Protein 1D9C (pdb70)

Foldseek 3Di:
DVLLVVLVVLVCVVVVPVDPVNPPPHDDCVVVCVVCVPPPVCLVVVLVVLLVLVVVLVVCCPPVSNNVSSVVVNCVCCCVNVVVDPVSVVVSVVVSPDDPPDVVSVVVCVVCVVVVVVVVD/DLVVLVVVVCVVVVVVDCVVPPPHDDCVVVCVVCVPPPVCLVVVLVVLLVLVVVLVVVCPPPVSNVSSVVNNVVCCCPSVVVDPVSVVVSVVVSPDDPPDPVVVVVCVVCVVVVVVVVD

Secondary structure (DSSP, 8-state):
-HHHHHHHHHHHHHHT-SSTTSSTT--SSHHHHHHTTT-TTTHHHHHHHHHHHHHHHHTTTT-TTTHHHHHHHHHHHHHHHSTT-HHHHHHHHHHHT--SS-HHHHHHHHHTHHHHHHHH-/-HHHHHHHHHHHHTTT-GGGGTT--SSHHHHHHTTT-TTTHHHHHHHHHHHHHHHHHTTT-STTHHHHHHHHHHHHHHHSTT-HHHHHHHHHHHT--SS-HHHHHHHHHTHHHHHHHT-

GO terms:
  GO:0005576 extracellular region (C, IDA)
  GO:0045944 positive regulation of transcription by RNA polymerase II (P, IMP)
  GO:0030890 positive regulation of B cell proliferation (P, IMP)

Nearest PDB structures (foldseek):
  1d9c-assembly1_B  TM=9.861E-01  e=1.285E-14  Bos taurus
  1d9g-assembly1_B  TM=9.645E-01  e=8.948E-12  Bos taurus
  6e3l-assembly1_B  TM=9.515E-01  e=7.379E-09  Homo sapiens
  3bes-assembly1_L  TM=9.579E-01  e=1.720E-08  Homo sapiens
  1hig-assembly1_D  TM=8.996E-01  e=1.452E-08  Homo sapiens

Organism: Bos taurus (NCBI:txid9913)

CATH classification: 1.20.1250.10

InterPro domains:
  IPR002069 Interferon gamma [PF00714] (15-152)
  IPR002069 Interferon gamma [PIRSF001936] (1-166)
  IPR002069 Interferon gamma [PTHR11419] (1-164)
  IPR009079 Four-helical cytokine-like, core [G3DSA:1.20.1250.10] (23-161)
  IPR009079 Four-helical cytokine-like, core [SSF47266] (24-148)

Structure (mmCIF, N/CA/C/O backbone):
data_1D9C
#
_entry.id   1D9C
#
_cell.length_a   36.150
_cell.length_b   81.080
_cell.length_c   83.860
_cell.angle_alpha   90.00
_cell.angle_beta   90.00
_cell.angle_gamma   90.00
#
_symmetry.space_group_name_H-M   'P 21 21 21'
#
loop_
_entity.id
_entity.type
_entity.pdbx_description
1 polymer INTERFERON-GAMMA
2 water water
#
loop_
_atom_site.group_PDB
_atom_site.id
_atom_site.type_symbol
_atom_site.label_atom_id
_atom_site.label_alt_id
_atom_site.label_comp_id
_atom_site.label_asym_id
_atom_site.label_entity_id
_atom_site.label_seq_id
_atom_site.pdbx_PDB_ins_code
_atom_site.Cartn_x
_atom_site.Cartn_y
_atom_site.Cartn_z
_atom_site.occupancy
_atom_site.B_iso_or_equiv
_atom_site.auth_seq_id
_atom_site.auth_comp_id
_atom_site.auth_asym_id
_atom_site.auth_atom_id
_atom_site.pdbx_PDB_model_num
ATOM 1 N N . GLN A 1 1 ? 73.694 -9.937 34.883 1.00 87.50 1 GLN A N 1
ATOM 2 C CA . GLN A 1 1 ? 72.618 -10.218 33.936 1.00 87.77 1 GLN A CA 1
ATOM 3 C C . GLN A 1 1 ? 72.138 -11.677 34.006 1.00 88.57 1 GLN A C 1
ATOM 4 O O . GLN A 1 1 ? 70.942 -11.934 33.854 1.00 91.44 1 GLN A O 1
ATOM 10 N N . GLY A 1 2 ? 73.076 -12.620 34.160 1.00 87.25 2 GLY A N 1
ATOM 11 C CA . GLY A 1 2 ? 72.751 -14.044 34.253 1.00 84.88 2 GLY A CA 1
ATOM 12 C C . GLY A 1 2 ? 72.746 -14.512 35.704 1.00 84.19 2 GLY A C 1
ATOM 13 O O . GLY A 1 2 ? 72.046 -15.461 36.071 1.00 85.51 2 GLY A O 1
ATOM 14 N N . GLN A 1 3 ? 73.550 -13.832 36.523 1.00 81.20 3 GLN A N 1
ATOM 15 C CA . GLN A 1 3 ? 73.678 -14.074 37.962 1.00 75.07 3 GLN A CA 1
ATOM 16 C C . GLN A 1 3 ? 72.500 -13.359 38.651 1.00 71.21 3 GLN A C 1
ATOM 17 O O . GLN A 1 3 ? 71.980 -13.807 39.683 1.00 68.63 3 GLN A O 1
ATOM 23 N N . PHE A 1 4 ? 72.041 -12.287 38.006 1.00 65.20 4 PHE A N 1
ATOM 24 C CA . PHE A 1 4 ? 70.952 -11.470 38.512 1.00 60.16 4 PHE A CA 1
ATOM 25 C C . PHE A 1 4 ? 69.563 -12.044 38.259 1.00 55.22 4 PHE A C 1
ATOM 26 O O . PHE A 1 4 ? 68.729 -12.087 39.161 1.00 54.57 4 PHE A O 1
ATOM 34 N N . PHE A 1 5 ? 69.394 -12.679 37.110 1.00 47.66 5 PHE A N 1
ATOM 35 C CA . PHE A 1 5 ? 68.148 -13.337 36.758 1.00 41.97 5 PHE A CA 1
ATOM 36 C C . PHE A 1 5 ? 68.033 -14.581 37.656 1.00 38.60 5 PHE A C 1
ATOM 37 O O . PHE A 1 5 ? 66.996 -14.823 38.262 1.00 38.74 5 PHE A O 1
ATOM 45 N N . ARG A 1 6 ? 69.121 -15.346 37.766 1.00 35.73 6 ARG A N 1
ATOM 46 C CA . ARG A 1 6 ? 69.141 -16.550 38.593 1.00 36.62 6 ARG A CA 1
ATOM 47 C C . ARG A 1 6 ? 68.679 -16.217 40.018 1.00 36.71 6 ARG A C 1
ATOM 48 O O . ARG A 1 6 ? 67.882 -16.958 40.620 1.00 34.74 6 ARG A O 1
ATOM 56 N N . GLU A 1 7 ? 69.183 -15.102 40.539 1.00 34.89 7 GLU A N 1
ATOM 57 C CA . GLU A 1 7 ? 68.881 -14.678 41.899 1.00 30.68 7 GLU A CA 1
ATOM 58 C C . GLU A 1 7 ? 67.456 -14.266 42.145 1.00 28.43 7 GLU A C 1
ATOM 59 O O . GLU A 1 7 ? 66.883 -14.613 43.186 1.00 26.43 7 GLU A O 1
ATOM 65 N N . ILE A 1 8 ? 66.871 -13.563 41.177 1.00 27.18 8 ILE A N 1
ATOM 66 C CA . ILE A 1 8 ? 65.476 -13.149 41.300 1.00 26.54 8 ILE A CA 1
ATOM 67 C C . ILE A 1 8 ? 64.571 -14.357 41.257 1.00 26.37 8 ILE A C 1
ATOM 68 O O . ILE A 1 8 ? 63.551 -14.380 41.939 1.00 29.94 8 ILE A O 1
ATOM 73 N N . GLU A 1 9 ? 64.946 -15.360 40.459 1.00 27.63 9 GLU A N 1
ATOM 74 C CA . GLU A 1 9 ? 64.194 -16.619 40.369 1.00 28.34 9 GLU A CA 1
ATOM 75 C C . GLU A 1 9 ? 64.271 -17.372 41.714 1.00 26.20 9 GLU A C 1
ATOM 76 O O . GLU A 1 9 ? 63.289 -17.947 42.203 1.00 29.50 9 GLU A O 1
ATOM 82 N N . ASN A 1 10 ? 65.462 -17.362 42.301 1.00 26.15 10 ASN A N 1
ATOM 83 C CA . ASN A 1 10 ? 65.698 -18.012 43.576 1.00 26.19 10 ASN A CA 1
ATOM 84 C C . ASN A 1 10 ? 64.756 -17.391 44.627 1.00 28.62 10 ASN A C 1
ATOM 85 O O . ASN A 1 10 ? 64.100 -18.118 45.397 1.00 31.55 10 ASN A O 1
ATOM 90 N N . LEU A 1 11 ? 64.651 -16.059 44.632 1.00 27.40 11 LEU A N 1
ATOM 91 C CA . LEU A 1 11 ? 63.730 -15.362 45.555 1.00 29.06 11 LEU A CA 1
ATOM 92 C C . LEU A 1 11 ? 62.250 -15.649 45.207 1.00 27.22 11 LEU A C 1
ATOM 93 O O . LEU A 1 11 ? 61.438 -15.874 46.107 1.00 26.69 11 LEU A O 1
ATOM 98 N N . LYS A 1 12 ? 61.902 -15.636 43.918 1.00 29.68 12 LYS A N 1
ATOM 99 C CA . LYS A 1 12 ? 60.522 -15.932 43.488 1.00 30.75 12 LYS A CA 1
ATOM 100 C C . LYS A 1 12 ? 60.133 -17.333 43.971 1.00 33.03 12 LYS A C 1
ATOM 101 O O . LYS A 1 12 ? 59.037 -17.550 44.497 1.00 33.41 12 LYS A O 1
ATOM 107 N N . GLU A 1 13 ? 61.063 -18.271 43.842 1.00 33.94 13 GLU A N 1
ATOM 108 C CA . GLU A 1 13 ? 60.817 -19.627 44.297 1.00 34.77 13 GLU A CA 1
ATOM 109 C C . GLU A 1 13 ? 60.522 -19.656 45.799 1.00 34.79 13 GLU A C 1
ATOM 110 O O . GLU A 1 13 ? 59.468 -20.132 46.225 1.00 35.32 13 GLU A O 1
ATOM 116 N N . TYR A 1 14 ? 61.445 -19.114 46.591 1.00 32.64 14 TYR A N 1
ATOM 117 C CA . TYR A 1 14 ? 61.322 -19.097 48.057 1.00 31.41 14 TYR A CA 1
ATOM 118 C C . TYR A 1 14 ? 60.005 -18.520 48.586 1.00 32.04 14 TYR A C 1
ATOM 119 O O . TYR A 1 14 ? 59.422 -19.047 49.525 1.00 30.53 14 TYR A O 1
ATOM 128 N N . PHE A 1 15 ? 59.559 -17.425 47.990 1.00 36.15 15 PHE A N 1
ATOM 129 C CA . PHE A 1 15 ? 58.333 -16.771 48.402 1.00 38.46 15 PHE A CA 1
ATOM 130 C C . PHE A 1 15 ? 57.099 -17.314 47.693 1.00 45.42 15 PHE A C 1
ATOM 131 O O . PHE A 1 15 ? 55.997 -17.176 48.227 1.00 48.40 15 PHE A O 1
ATOM 139 N N . ASN A 1 16 ? 57.277 -17.955 46.532 1.00 49.95 16 ASN A N 1
ATOM 140 C CA . ASN A 1 16 ? 56.158 -18.483 45.725 1.00 55.81 16 ASN A CA 1
ATOM 141 C C . ASN A 1 16 ? 55.481 -17.268 45.110 1.00 58.64 16 ASN A C 1
ATOM 142 O O . ASN A 1 16 ? 54.248 -17.119 45.164 1.00 55.06 16 ASN A O 1
ATOM 147 N N . ALA A 1 17 ? 56.344 -16.428 44.506 1.00 62.28 17 ALA A N 1
ATOM 148 C CA . ALA A 1 17 ? 56.000 -15.137 43.866 1.00 65.37 17 ALA A CA 1
ATOM 149 C C . ALA A 1 17 ? 55.721 -15.068 42.353 1.00 65.68 17 ALA A C 1
ATOM 150 O O . ALA A 1 17 ? 55.603 -13.977 41.784 1.00 65.28 17 ALA A O 1
ATOM 152 N N . SER A 1 18 ? 55.683 -16.215 41.688 1.00 68.44 18 SER A N 1
ATOM 153 C CA . SER A 1 18 ? 55.383 -16.235 40.263 1.00 69.07 18 SER A CA 1
ATOM 154 C C . SER A 1 18 ? 53.972 -16.818 40.041 1.00 69.31 18 SER A C 1
ATOM 155 O O . SER A 1 18 ? 53.556 -17.039 38.903 1.00 68.28 18 SER A O 1
ATOM 158 N N . SER A 1 19 ? 53.240 -17.061 41.133 1.00 69.46 19 SER A N 1
ATOM 159 C CA . SER A 1 19 ? 51.892 -17.602 41.024 1.00 69.92 19 SER A CA 1
ATOM 160 C C . SER A 1 19 ? 50.875 -16.475 40.918 1.00 72.17 19 SER A C 1
ATOM 161 O O . SER A 1 19 ? 51.150 -15.334 41.284 1.00 72.70 19 SER A O 1
ATOM 164 N N . PRO A 1 20 ? 49.745 -16.752 40.262 1.00 75.82 20 PRO A N 1
ATOM 165 C CA . PRO A 1 20 ? 48.626 -15.834 40.028 1.00 74.26 20 PRO A CA 1
ATOM 166 C C . PRO A 1 20 ? 47.979 -15.238 41.267 1.00 72.03 20 PRO A C 1
ATOM 167 O O . PRO A 1 20 ? 47.301 -14.222 41.168 1.00 71.10 20 PRO A O 1
ATOM 171 N N . ASP A 1 21 ? 48.177 -15.859 42.426 1.00 73.97 21 ASP A N 1
ATOM 172 C CA . ASP A 1 21 ? 47.608 -15.332 43.670 1.00 77.44 21 ASP A CA 1
ATOM 173 C C . ASP A 1 21 ? 48.299 -14.028 44.095 1.00 78.98 21 ASP A C 1
ATOM 174 O O . ASP A 1 21 ? 47.838 -13.321 45.001 1.00 82.20 21 ASP A O 1
ATOM 179 N N . VAL A 1 22 ? 49.410 -13.722 43.426 1.00 78.01 22 VAL A N 1
ATOM 180 C CA . VAL A 1 22 ? 50.210 -12.524 43.689 1.00 76.09 22 VAL A CA 1
ATOM 181 C C . VAL A 1 22 ? 49.629 -11.240 43.082 1.00 75.16 22 VAL A C 1
ATOM 182 O O . VAL A 1 22 ? 49.572 -10.198 43.745 1.00 74.40 22 VAL A O 1
ATOM 186 N N . ALA A 1 23 ? 49.195 -11.314 41.828 1.00 74.39 23 ALA A N 1
ATOM 187 C CA . ALA A 1 23 ? 48.591 -10.174 41.147 1.00 74.28 23 ALA A CA 1
ATOM 188 C C . ALA A 1 23 ? 47.310 -9.722 41.875 1.00 73.93 23 ALA A C 1
ATOM 189 O O . ALA A 1 23 ? 46.807 -8.615 41.667 1.00 71.41 23 ALA A O 1
ATOM 191 N N . LYS A 1 24 ? 46.812 -10.591 42.749 1.00 75.66 24 LYS A N 1
ATOM 192 C CA . LYS A 1 24 ? 45.612 -10.341 43.542 1.00 76.58 24 LYS A CA 1
ATOM 193 C C . LYS A 1 24 ? 45.801 -9.216 44.559 1.00 74.04 24 LYS A C 1
ATOM 194 O O . LYS A 1 24 ? 46.501 -9.390 45.564 1.00 73.82 24 LYS A O 1
ATOM 200 N N . GLY A 1 25 ? 45.171 -8.077 44.302 1.00 70.53 25 GLY A N 1
ATOM 201 C CA . GLY A 1 25 ? 45.284 -6.961 45.229 1.00 67.54 25 GLY A CA 1
ATOM 202 C C . GLY A 1 25 ? 45.906 -5.681 44.700 1.00 64.72 25 GLY A C 1
ATOM 203 O O . GLY A 1 25 ? 46.094 -4.723 45.465 1.00 65.73 25 GLY A O 1
ATOM 204 N N . GLY A 1 26 ? 46.233 -5.652 43.405 1.00 61.58 26 GLY A N 1
ATOM 205 C CA . GLY A 1 26 ? 46.825 -4.466 42.811 1.00 58.99 26 GLY A CA 1
ATOM 206 C C . GLY A 1 26 ? 48.348 -4.379 42.863 1.00 57.44 26 GLY A C 1
ATOM 207 O O . GLY A 1 26 ? 49.011 -5.080 43.649 1.00 56.35 26 GLY A O 1
ATOM 208 N N . PRO A 1 27 ? 48.944 -3.526 42.011 1.00 53.70 27 PRO A N 1
ATOM 209 C CA . PRO A 1 27 ? 50.396 -3.389 42.001 1.00 46.38 27 PRO A CA 1
ATOM 210 C C . PRO A 1 27 ? 50.902 -2.743 43.287 1.00 40.25 27 PRO A C 1
ATOM 211 O O . PRO A 1 27 ? 50.132 -2.135 44.059 1.00 36.37 27 PRO A O 1
ATOM 215 N N . LEU A 1 28 ? 52.183 -2.961 43.538 1.00 32.56 28 LEU A N 1
ATOM 216 C CA . LEU A 1 28 ? 52.840 -2.434 44.706 1.00 27.35 28 LEU A CA 1
ATOM 217 C C . LEU A 1 28 ? 53.608 -1.238 44.219 1.00 24.40 28 LEU A C 1
ATOM 218 O O . LEU A 1 28 ? 53.292 -0.110 44.585 1.00 24.68 28 LEU A O 1
ATOM 223 N N . PHE A 1 29 ? 54.554 -1.482 43.327 1.00 24.04 29 PHE A N 1
ATOM 224 C CA . PHE A 1 29 ? 55.389 -0.415 42.798 1.00 25.91 29 PHE A CA 1
ATOM 225 C C . PHE A 1 29 ? 55.228 -0.129 41.321 1.00 28.56 29 PHE A C 1
ATOM 226 O O . PHE A 1 29 ? 55.539 0.973 40.894 1.00 29.80 29 PHE A O 1
ATOM 234 N N . SER A 1 30 ? 54.812 -1.131 40.532 1.00 33.08 30 SER A N 1
ATOM 235 C CA . SER A 1 30 ? 54.692 -0.992 39.072 1.00 33.56 30 SER A CA 1
ATOM 236 C C . SER A 1 30 ? 53.908 0.197 38.554 1.00 30.66 30 SER A C 1
ATOM 237 O O . SER A 1 30 ? 54.335 0.856 37.610 1.00 32.03 30 SER A O 1
ATOM 240 N N . GLU A 1 31 ? 52.779 0.492 39.164 1.00 29.79 31 GLU A N 1
ATOM 241 C CA . GLU A 1 31 ? 52.001 1.643 38.731 1.00 33.92 31 GLU A CA 1
ATOM 242 C C . GLU A 1 31 ? 52.781 2.946 38.963 1.00 31.06 31 GLU A C 1
ATOM 243 O O . GLU A 1 31 ? 52.920 3.765 38.065 1.00 30.66 31 GLU A O 1
ATOM 249 N N . ILE A 1 32 ? 53.298 3.118 40.169 1.00 32.05 32 ILE A N 1
ATOM 250 C CA . ILE A 1 32 ? 54.074 4.298 40.546 1.00 25.04 32 ILE A CA 1
ATOM 251 C C . ILE A 1 32 ? 55.297 4.465 39.649 1.00 25.93 32 ILE A C 1
ATOM 252 O O . ILE A 1 32 ? 55.622 5.571 39.264 1.00 25.88 32 ILE A O 1
ATOM 257 N N . LEU A 1 33 ? 55.958 3.365 39.315 1.00 26.26 33 LEU A N 1
ATOM 258 C CA . LEU A 1 33 ? 57.129 3.393 38.442 1.00 28.98 33 LEU A CA 1
ATOM 259 C C . LEU A 1 33 ? 56.779 3.955 37.047 1.00 30.41 33 LEU A C 1
ATOM 260 O O . LEU A 1 33 ? 57.613 4.554 36.387 1.00 31.01 33 LEU A O 1
ATOM 265 N N . LYS A 1 34 ? 55.559 3.716 36.582 1.00 35.42 34 LYS A N 1
ATOM 266 C CA . LYS A 1 34 ? 55.124 4.251 35.288 1.00 35.91 34 LYS A CA 1
ATOM 267 C C . LYS A 1 34 ? 54.848 5.741 35.447 1.00 36.01 34 LYS A C 1
ATOM 268 O O . LYS A 1 34 ? 55.376 6.550 34.706 1.00 39.41 34 LYS A O 1
ATOM 274 N N . ASN A 1 35 ? 54.075 6.101 36.466 1.00 35.10 35 ASN A N 1
ATOM 275 C CA . ASN A 1 35 ? 53.761 7.503 36.754 1.00 35.20 35 ASN A CA 1
ATOM 276 C C . ASN A 1 35 ? 54.985 8.401 36.764 1.00 33.59 35 ASN A C 1
ATOM 277 O O . ASN A 1 35 ? 54.877 9.565 36.460 1.00 38.46 35 ASN A O 1
ATOM 282 N N . TRP A 1 36 ? 56.137 7.875 37.171 1.00 30.68 36 TRP A N 1
ATOM 283 C CA . TRP A 1 36 ? 57.363 8.666 37.284 1.00 28.77 36 TRP A CA 1
ATOM 284 C C . TRP A 1 36 ? 58.463 8.289 36.305 1.00 31.31 36 TRP A C 1
ATOM 285 O O . TRP A 1 36 ? 59.602 8.748 36.452 1.00 31.67 36 TRP A O 1
ATOM 296 N N . LYS A 1 37 ? 58.144 7.443 35.330 1.00 32.53 37 LYS A N 1
ATOM 297 C CA . LYS A 1 37 ? 59.122 6.984 34.350 1.00 37.96 37 LYS A CA 1
ATOM 298 C C . LYS A 1 37 ? 60.019 8.088 33.775 1.00 40.29 37 LYS A C 1
ATOM 299 O O . LYS A 1 37 ? 61.256 7.956 33.722 1.00 38.83 37 LYS A O 1
ATOM 305 N N . ASP A 1 38 ? 59.388 9.189 33.376 1.00 40.70 38 ASP A N 1
ATOM 306 C CA . ASP A 1 38 ? 60.107 10.300 32.765 1.00 42.43 38 ASP A CA 1
ATOM 307 C C . ASP A 1 38 ? 60.225 11.563 33.632 1.00 42.31 38 ASP A C 1
ATOM 308 O O . ASP A 1 38 ? 60.616 12.633 33.136 1.00 42.17 38 ASP A O 1
ATOM 313 N N . GLU A 1 39 ? 59.890 11.439 34.920 1.00 38.84 39 GLU A N 1
ATOM 314 C CA . GLU A 1 39 ? 59.981 12.563 35.850 1.00 34.32 39 GLU A CA 1
ATOM 315 C C . GLU A 1 39 ? 61.431 12.840 36.231 1.00 35.18 39 GLU A C 1
ATOM 316 O O . GLU A 1 39 ? 62.167 11.946 36.619 1.00 35.00 39 GLU A O 1
ATOM 322 N N . SER A 1 40 ? 61.840 14.095 36.119 1.00 37.84 40 SER A N 1
ATOM 323 C CA . SER A 1 40 ? 63.208 14.475 36.443 1.00 37.44 40 SER A CA 1
ATOM 324 C C . SER A 1 40 ? 63.529 14.283 37.930 1.00 38.86 40 SER A C 1
ATOM 325 O O . SER A 1 40 ? 64.695 14.329 38.318 1.00 42.18 40 SER A O 1
ATOM 328 N N . ASP A 1 41 ? 62.503 14.121 38.764 1.00 35.71 41 ASP A N 1
ATOM 329 C CA . ASP A 1 41 ? 62.732 13.905 40.197 1.00 34.38 41 ASP A CA 1
ATOM 330 C C . ASP A 1 41 ? 62.349 12.488 40.674 1.00 32.84 41 ASP A C 1
ATOM 331 O O . ASP A 1 41 ? 62.056 12.283 41.854 1.00 29.07 41 ASP A O 1
ATOM 336 N N . LYS A 1 42 ? 62.410 11.508 39.757 1.00 31.20 42 LYS A N 1
ATOM 337 C CA . LYS A 1 42 ? 62.053 10.113 40.044 1.00 29.08 42 LYS A CA 1
ATOM 338 C C . LYS A 1 42 ? 62.881 9.466 41.176 1.00 28.00 42 LYS A C 1
ATOM 339 O O . LYS A 1 42 ? 62.397 8.548 41.848 1.00 29.08 42 LYS A O 1
ATOM 345 N N . LYS A 1 43 ? 64.085 9.984 41.425 1.00 23.56 43 LYS A N 1
ATOM 346 C CA . LYS A 1 43 ? 64.926 9.445 42.483 1.00 21.62 43 LYS A CA 1
ATOM 347 C C . LYS A 1 43 ? 64.215 9.545 43.833 1.00 22.33 43 LYS A C 1
ATOM 348 O O . LYS A 1 43 ? 64.506 8.791 44.738 1.00 22.39 43 LYS A O 1
ATOM 354 N N . ILE A 1 44 ? 63.263 10.470 43.948 1.00 21.44 44 ILE A N 1
ATOM 355 C CA . ILE A 1 44 ? 62.498 10.650 45.173 1.00 19.99 44 ILE A CA 1
ATOM 356 C C . ILE A 1 44 ? 61.746 9.344 45.419 1.00 19.91 44 ILE A C 1
ATOM 357 O O . ILE A 1 44 ? 61.796 8.788 46.507 1.00 19.79 44 ILE A O 1
ATOM 362 N N . ILE A 1 45 ? 61.126 8.820 44.367 1.00 18.84 45 ILE A N 1
ATOM 363 C CA . ILE A 1 45 ? 60.339 7.599 44.448 1.00 21.41 45 ILE A CA 1
ATOM 364 C C . ILE A 1 45 ? 61.204 6.330 44.471 1.00 20.95 45 ILE A C 1
ATOM 365 O O . ILE A 1 45 ? 60.938 5.381 45.204 1.00 20.92 45 ILE A O 1
ATOM 370 N N . GLN A 1 46 ? 62.299 6.363 43.728 1.00 23.15 46 GLN A N 1
ATOM 371 C CA . GLN A 1 46 ? 63.217 5.236 43.685 1.00 21.09 46 GLN A CA 1
ATOM 372 C C . GLN A 1 46 ? 63.853 5.039 45.054 1.00 18.89 46 GLN A C 1
ATOM 373 O O . GLN A 1 46 ? 64.105 3.917 45.476 1.00 21.42 46 GLN A O 1
ATOM 379 N N . SER A 1 47 ? 64.103 6.141 45.747 1.00 18.07 47 SER A N 1
ATOM 380 C CA . SER A 1 47 ? 64.691 6.104 47.077 1.00 16.51 47 SER A CA 1
ATOM 381 C C . SER A 1 47 ? 63.788 5.301 48.042 1.00 16.46 47 SER A C 1
ATOM 382 O O . SER A 1 47 ? 64.262 4.459 48.811 1.00 16.34 47 SER A O 1
ATOM 385 N N . GLN A 1 48 ? 62.484 5.542 47.979 1.00 16.44 48 GLN A N 1
ATOM 386 C CA . GLN A 1 48 ? 61.553 4.822 48.845 1.00 13.67 48 GLN A CA 1
ATOM 387 C C . GLN A 1 48 ? 61.443 3.352 48.486 1.00 13.69 48 GLN A C 1
ATOM 388 O O . GLN A 1 48 ? 61.259 2.514 49.343 1.00 13.62 48 GLN A O 1
ATOM 394 N N . ILE A 1 49 ? 61.480 3.068 47.194 1.00 15.97 49 ILE A N 1
ATOM 395 C CA . ILE A 1 49 ? 61.409 1.698 46.699 1.00 19.05 49 ILE A CA 1
ATOM 396 C C . ILE A 1 49 ? 62.661 0.923 47.092 1.00 18.43 49 ILE A C 1
ATOM 397 O O . ILE A 1 49 ? 62.573 -0.190 47.606 1.00 17.40 49 ILE A O 1
ATOM 402 N N . VAL A 1 50 ? 63.820 1.529 46.877 1.00 16.81 50 VAL A N 1
ATOM 403 C CA . VAL A 1 50 ? 65.086 0.896 47.242 1.00 17.02 50 VAL A CA 1
ATOM 404 C C . VAL A 1 50 ? 65.183 0.700 48.749 1.00 18.74 50 VAL A C 1
ATOM 405 O O . VAL A 1 50 ? 65.631 -0.340 49.197 1.00 21.98 50 VAL A O 1
ATOM 409 N N . SER A 1 51 ? 64.756 1.681 49.542 1.00 20.65 51 SER A N 1
ATOM 410 C CA . SER A 1 51 ? 64.827 1.515 50.992 1.00 16.45 51 SER A CA 1
ATOM 411 C C . SER A 1 51 ? 63.897 0.398 51.440 1.00 14.89 51 SER A C 1
ATOM 412 O O . SER A 1 51 ? 64.186 -0.321 52.379 1.00 16.03 51 SER A O 1
ATOM 415 N N . PHE A 1 52 ? 62.785 0.218 50.746 1.00 17.20 52 PHE A N 1
ATOM 416 C CA . PHE A 1 52 ? 61.883 -0.869 51.112 1.00 18.75 52 PHE A CA 1
ATOM 417 C C . PHE A 1 52 ? 62.600 -2.229 50.958 1.00 18.61 52 PHE A C 1
ATOM 418 O O . PHE A 1 52 ? 62.547 -3.066 51.853 1.00 17.20 52 PHE A O 1
ATOM 426 N N . TYR A 1 53 ? 63.266 -2.449 49.822 1.00 16.82 53 TYR A N 1
ATOM 427 C CA . TYR A 1 53 ? 63.986 -3.709 49.592 1.00 17.40 53 TYR A CA 1
ATOM 428 C C . TYR A 1 53 ? 65.120 -3.912 50.589 1.00 15.46 53 TYR A C 1
ATOM 429 O O . TYR A 1 53 ? 65.363 -5.017 51.044 1.00 17.95 53 TYR A O 1
ATOM 438 N N . PHE A 1 54 ? 65.803 -2.845 50.952 1.00 15.59 54 PHE A N 1
ATOM 439 C CA . PHE A 1 54 ? 66.880 -2.976 51.903 1.00 16.93 54 PHE A CA 1
ATOM 440 C C . PHE A 1 54 ? 66.334 -3.409 53.258 1.00 18.71 54 PHE A C 1
ATOM 441 O O . PHE A 1 54 ? 66.901 -4.269 53.915 1.00 19.58 54 PHE A O 1
ATOM 449 N N . LYS A 1 55 ? 65.228 -2.812 53.664 1.00 17.57 55 LYS A N 1
ATOM 450 C CA . LYS A 1 55 ? 64.634 -3.159 54.939 1.00 23.31 55 LYS A CA 1
ATOM 451 C C . LYS A 1 55 ? 64.106 -4.579 54.901 1.00 24.76 55 LYS A C 1
ATOM 452 O O . LYS A 1 55 ? 64.262 -5.308 55.876 1.00 25.41 55 LYS A O 1
ATOM 458 N N . LEU A 1 56 ? 63.478 -4.959 53.784 1.00 23.62 56 LEU A N 1
ATOM 459 C CA . LEU A 1 56 ? 62.933 -6.301 53.623 1.00 22.57 56 LEU A CA 1
ATOM 460 C C . LEU A 1 56 ? 64.041 -7.323 53.711 1.00 23.09 56 LEU A C 1
ATOM 461 O O . LEU A 1 56 ? 63.960 -8.260 54.489 1.00 25.60 56 LEU A O 1
ATOM 466 N N . PHE A 1 57 ? 65.110 -7.103 52.964 1.00 20.14 57 PHE A N 1
ATOM 467 C CA . PHE A 1 57 ? 66.215 -8.032 52.957 1.00 23.11 57 PHE A CA 1
ATOM 468 C C . PHE A 1 57 ? 66.901 -8.117 54.298 1.00 28.36 57 PHE A C 1
ATOM 469 O O . PHE A 1 57 ? 67.387 -9.178 54.689 1.00 31.17 57 PHE A O 1
ATOM 477 N N . GLU A 1 58 ? 66.985 -6.985 54.984 1.00 28.08 58 GLU A N 1
ATOM 478 C CA . GLU A 1 58 ? 67.616 -6.923 56.298 1.00 27.18 58 GLU A CA 1
ATOM 479 C C . GLU A 1 58 ? 66.903 -7.818 57.290 1.00 28.14 58 GLU A C 1
ATOM 480 O O . GLU A 1 58 ? 67.524 -8.464 58.121 1.00 27.71 58 GLU A O 1
ATOM 486 N N . ASN A 1 59 ? 65.580 -7.841 57.197 1.00 30.99 59 ASN A N 1
ATOM 487 C CA . ASN A 1 59 ? 64.790 -8.632 58.106 1.00 36.48 59 ASN A CA 1
ATOM 488 C C . ASN A 1 59 ? 64.529 -10.056 57.653 1.00 40.49 59 ASN A C 1
ATOM 489 O O . ASN A 1 59 ? 63.763 -10.781 58.285 1.00 47.99 59 ASN A O 1
ATOM 494 N N . LEU A 1 60 ? 65.151 -10.447 56.544 1.00 37.88 60 LEU A N 1
ATOM 495 C CA . LEU A 1 60 ? 65.074 -11.819 56.041 1.00 34.32 60 LEU A CA 1
ATOM 496 C C . LEU A 1 60 ? 66.521 -12.331 55.991 1.00 35.21 60 LEU A C 1
ATOM 497 O O . LEU A 1 60 ? 66.805 -13.392 55.429 1.00 39.14 60 LEU A O 1
ATOM 502 N N . LYS A 1 61 ? 67.417 -11.556 56.605 1.00 34.72 61 LYS A N 1
ATOM 503 C CA . LYS A 1 61 ? 68.856 -11.803 56.663 1.00 42.09 61 LYS A CA 1
ATOM 504 C C . LYS A 1 61 ? 69.285 -13.225 57.075 1.00 47.45 61 LYS A C 1
ATOM 505 O O . LYS A 1 61 ? 70.313 -13.737 56.599 1.00 50.34 61 LYS A O 1
ATOM 511 N N . ASP A 1 62 ? 68.513 -13.857 57.960 1.00 49.55 62 ASP A N 1
ATOM 512 C CA . ASP A 1 62 ? 68.852 -15.205 58.419 1.00 54.04 62 ASP A CA 1
ATOM 513 C C . ASP A 1 62 ? 68.330 -16.406 57.604 1.00 52.35 62 ASP A C 1
ATOM 514 O O . ASP A 1 62 ? 68.577 -17.570 57.971 1.00 56.30 62 ASP A O 1
ATOM 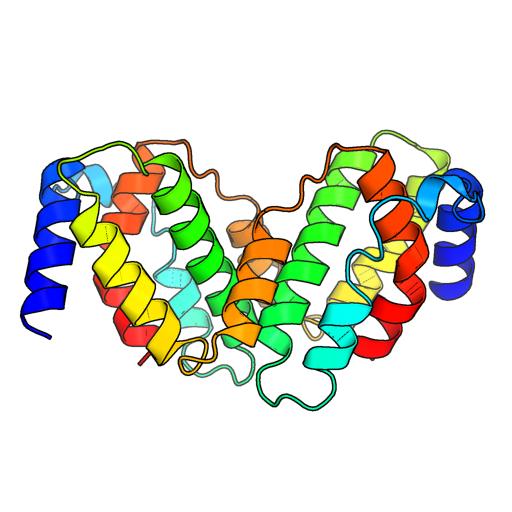519 N N . ASN A 1 63 ? 67.588 -16.138 56.533 1.00 43.21 63 ASN A N 1
ATOM 520 C CA . ASN A 1 63 ? 67.096 -17.200 55.685 1.00 34.96 63 ASN A CA 1
ATOM 521 C C . ASN A 1 63 ? 68.296 -17.528 54.832 1.00 34.87 63 ASN A C 1
ATOM 522 O O . ASN A 1 63 ? 68.653 -16.779 53.935 1.00 38.18 63 ASN A O 1
ATOM 527 N N . GLN A 1 64 ? 68.979 -18.607 55.197 1.00 33.69 64 GLN A N 1
ATOM 528 C CA . GLN A 1 64 ? 70.172 -19.071 54.498 1.00 29.36 64 GLN A CA 1
ATOM 529 C C . GLN A 1 64 ? 69.964 -19.397 53.012 1.00 23.71 64 GLN A C 1
ATOM 530 O O . GLN A 1 64 ? 70.878 -19.274 52.206 1.00 26.97 64 GLN A O 1
ATOM 536 N N . VAL A 1 65 ? 68.746 -19.759 52.653 1.00 23.25 65 VAL A N 1
ATOM 537 C CA . VAL A 1 65 ? 68.432 -20.123 51.286 1.00 24.24 65 VAL A CA 1
ATOM 538 C C . VAL A 1 65 ? 68.464 -18.967 50.309 1.00 24.37 65 VAL A C 1
ATOM 539 O O . VAL A 1 65 ? 68.822 -19.143 49.144 1.00 23.99 65 VAL A O 1
ATOM 543 N N . ILE A 1 66 ? 68.137 -17.777 50.806 1.00 24.46 66 ILE A N 1
ATOM 544 C CA . ILE A 1 66 ? 68.067 -16.575 49.974 1.00 20.89 66 ILE A CA 1
ATOM 545 C C . ILE A 1 66 ? 69.076 -15.488 50.344 1.00 23.89 66 ILE A C 1
ATOM 546 O O . ILE A 1 66 ? 69.115 -14.417 49.728 1.00 25.68 66 ILE A O 1
ATOM 551 N N . GLN A 1 67 ? 69.912 -15.772 51.328 1.00 23.93 67 GLN A N 1
ATOM 552 C CA . GLN A 1 67 ? 70.895 -14.806 51.765 1.00 25.39 67 GLN A CA 1
ATOM 553 C C . GLN A 1 67 ? 71.743 -14.237 50.630 1.00 26.98 67 GLN A C 1
ATOM 554 O O . GLN A 1 67 ? 71.822 -13.022 50.461 1.00 29.07 67 GLN A O 1
ATOM 560 N N . ARG A 1 68 ? 72.375 -15.116 49.851 1.00 26.67 68 ARG A N 1
ATOM 561 C CA . ARG A 1 68 ? 73.225 -14.674 48.764 1.00 24.13 68 ARG A CA 1
ATOM 562 C C . ARG A 1 68 ? 72.448 -13.951 47.654 1.00 26.25 68 ARG A C 1
ATOM 563 O O . ARG A 1 68 ? 72.988 -13.043 47.013 1.00 25.06 68 ARG A O 1
ATOM 571 N N . SER A 1 69 ? 71.195 -14.355 47.429 1.00 23.96 69 SER A N 1
ATOM 572 C CA . SER A 1 69 ? 70.346 -13.731 46.407 1.00 26.97 69 SER A CA 1
ATOM 573 C C . SER A 1 69 ? 70.123 -12.277 46.785 1.00 26.45 69 SER A C 1
ATOM 574 O O . SER A 1 69 ? 70.189 -11.375 45.934 1.00 24.70 69 SER A O 1
ATOM 577 N N . MET A 1 70 ? 69.838 -12.066 48.068 1.00 22.71 70 MET A N 1
ATOM 578 C CA . MET A 1 70 ? 69.627 -10.724 48.592 1.00 24.49 70 MET A CA 1
ATOM 579 C C . MET A 1 70 ? 70.917 -9.898 48.553 1.00 23.05 70 MET A C 1
ATOM 580 O O . MET A 1 70 ? 70.874 -8.717 48.199 1.00 21.29 70 MET A O 1
ATOM 585 N N . ASP A 1 71 ? 72.058 -10.539 48.837 1.00 24.11 71 ASP A N 1
ATOM 586 C CA . ASP A 1 71 ? 73.358 -9.860 48.786 1.00 26.20 71 ASP A CA 1
ATOM 587 C C . ASP A 1 71 ? 73.631 -9.405 47.360 1.00 27.29 71 ASP A C 1
ATOM 588 O O . ASP A 1 71 ? 74.014 -8.264 47.144 1.00 27.04 71 ASP A O 1
ATOM 593 N N . ILE A 1 72 ? 73.397 -10.285 46.384 1.00 25.10 72 ILE A N 1
ATOM 594 C CA . ILE A 1 72 ? 73.607 -9.948 44.977 1.00 25.72 72 ILE A CA 1
ATOM 595 C C . ILE A 1 72 ? 72.701 -8.818 44.471 1.00 26.40 72 ILE A C 1
ATOM 596 O O . ILE A 1 72 ? 73.175 -7.869 43.845 1.00 24.47 72 ILE A O 1
ATOM 601 N N . ILE A 1 73 ? 71.399 -8.934 44.738 1.00 25.27 73 ILE A N 1
ATOM 602 C CA . ILE A 1 73 ? 70.434 -7.922 44.349 1.00 21.15 73 ILE A CA 1
ATOM 603 C C . ILE A 1 73 ? 70.799 -6.578 44.994 1.00 24.05 73 ILE A C 1
ATOM 604 O O . ILE A 1 73 ? 70.792 -5.551 44.321 1.00 23.75 73 ILE A O 1
ATOM 609 N N . LYS A 1 74 ? 71.112 -6.599 46.289 1.00 25.33 74 LYS A N 1
ATOM 610 C CA . LYS A 1 74 ? 71.482 -5.391 47.031 1.00 26.44 74 LYS A CA 1
ATOM 611 C C . LYS A 1 74 ? 72.714 -4.718 46.449 1.00 28.64 74 LYS A C 1
ATOM 612 O O . LYS A 1 74 ? 72.732 -3.500 46.267 1.00 26.81 74 LYS A O 1
ATOM 618 N N . GLN A 1 75 ? 73.749 -5.510 46.169 1.00 30.30 75 GLN A N 1
ATOM 619 C CA . GLN A 1 75 ? 74.997 -4.997 45.597 1.00 26.96 75 GLN A CA 1
ATOM 620 C C . GLN A 1 75 ? 74.704 -4.303 44.283 1.00 29.17 75 GLN A C 1
ATOM 621 O O . GLN A 1 75 ? 75.260 -3.235 43.988 1.00 26.91 75 GLN A O 1
ATOM 627 N N . ASP A 1 76 ? 73.802 -4.896 43.507 1.00 29.52 76 ASP A N 1
ATOM 628 C CA . ASP A 1 76 ? 73.419 -4.332 42.212 1.00 30.61 76 ASP A CA 1
ATOM 629 C C . ASP A 1 76 ? 72.684 -3.009 42.379 1.00 30.54 76 ASP A C 1
ATOM 630 O O . ASP A 1 76 ? 72.935 -2.076 41.625 1.00 31.70 76 ASP A O 1
ATOM 635 N N . MET A 1 77 ? 71.746 -2.947 43.329 1.00 24.97 77 MET A N 1
ATOM 636 C CA . MET A 1 77 ? 71.021 -1.715 43.590 1.00 24.22 77 MET A CA 1
ATOM 637 C C . MET A 1 77 ? 72.007 -0.621 43.991 1.00 21.01 77 MET A C 1
ATOM 638 O O . MET A 1 77 ? 71.858 0.531 43.623 1.00 25.63 77 MET A O 1
ATOM 643 N N . PHE A 1 78 ? 72.995 -1.018 44.769 1.00 20.60 78 PHE A N 1
ATOM 644 C CA . PHE A 1 78 ? 74.034 -0.138 45.253 1.00 24.49 78 PHE A CA 1
ATOM 645 C C . PHE A 1 78 ? 74.832 0.463 44.092 1.00 29.40 78 PHE A C 1
ATOM 646 O O . PHE A 1 78 ? 75.100 1.669 44.065 1.00 28.24 78 PHE A O 1
ATOM 654 N N . GLN A 1 79 ? 75.196 -0.376 43.130 1.00 27.87 79 GLN A N 1
ATOM 655 C CA . GLN A 1 79 ? 75.974 0.067 41.993 1.00 29.96 79 GLN A CA 1
ATOM 656 C C . GLN A 1 79 ? 75.191 0.991 41.095 1.00 29.93 79 GLN A C 1
ATOM 657 O O . GLN A 1 79 ? 75.702 2.033 40.710 1.00 34.41 79 GLN A O 1
ATOM 663 N N . LYS A 1 80 ? 73.956 0.615 40.767 1.00 26.56 80 LYS A N 1
ATOM 664 C CA . LYS A 1 80 ? 73.118 1.412 39.872 1.00 27.90 80 LYS A CA 1
ATOM 665 C C . LYS A 1 80 ? 72.484 2.660 40.475 1.00 31.32 80 LYS A C 1
ATOM 666 O O . LYS A 1 80 ? 72.405 3.705 39.819 1.00 37.20 80 LYS A O 1
ATOM 672 N N . PHE A 1 81 ? 72.022 2.559 41.718 1.00 26.44 81 PHE A N 1
ATOM 673 C CA . PHE A 1 81 ? 71.316 3.669 42.346 1.00 26.42 81 PHE A CA 1
ATOM 674 C C . PHE A 1 81 ? 72.199 4.609 43.163 1.00 25.88 81 PHE A C 1
ATOM 675 O O . PHE A 1 81 ? 72.000 5.831 43.167 1.00 28.77 81 PHE A O 1
ATOM 683 N N . LEU A 1 82 ? 73.186 4.046 43.842 1.00 25.03 82 LEU A N 1
ATOM 684 C CA . LEU A 1 82 ? 74.089 4.837 44.652 1.00 22.83 82 LEU A CA 1
ATOM 685 C C . LEU A 1 82 ? 75.505 4.955 44.060 1.00 25.16 82 LEU A C 1
ATOM 686 O O . LEU A 1 82 ? 76.449 5.266 44.780 1.00 25.04 82 LEU A O 1
ATOM 691 N N . ASN A 1 83 ? 75.620 4.726 42.747 1.00 29.60 83 ASN A N 1
ATOM 692 C CA . ASN A 1 83 ? 76.879 4.785 41.973 1.00 33.89 83 ASN A CA 1
ATOM 693 C C . ASN A 1 83 ? 78.049 4.065 42.629 1.00 33.84 83 ASN A C 1
ATOM 694 O O . ASN A 1 83 ? 79.187 4.494 42.494 1.00 38.31 83 ASN A O 1
ATOM 699 N N . GLY A 1 84 ? 77.782 2.966 43.318 1.00 30.28 84 GLY A N 1
ATOM 700 C CA . GLY A 1 84 ? 78.847 2.246 43.982 1.00 28.57 84 GLY A CA 1
ATOM 701 C C . GLY A 1 84 ? 79.560 3.037 45.067 1.00 34.30 84 GLY A C 1
ATOM 702 O O . GLY A 1 84 ? 80.570 2.575 45.618 1.00 37.41 84 GLY A O 1
ATOM 703 N N . SER A 1 85 ? 79.049 4.222 45.398 1.00 35.11 85 SER A N 1
ATOM 704 C CA . SER A 1 85 ? 79.655 5.062 46.429 1.00 33.25 85 SER A CA 1
ATOM 705 C C . SER A 1 85 ? 79.374 4.460 47.808 1.00 37.14 85 SER A C 1
ATOM 706 O O . SER A 1 85 ? 78.226 4.382 48.270 1.00 38.70 85 SER A O 1
ATOM 709 N N . SER A 1 86 ? 80.438 4.053 48.477 1.00 36.51 86 SER A N 1
ATOM 710 C CA . SER A 1 86 ? 80.314 3.415 49.765 1.00 36.74 86 SER A CA 1
ATOM 711 C C . SER A 1 86 ? 79.919 4.362 50.910 1.00 37.07 86 SER A C 1
ATOM 712 O O . SER A 1 86 ? 79.291 3.946 51.893 1.00 34.28 86 SER A O 1
ATOM 715 N N . GLU A 1 87 ? 80.221 5.646 50.730 1.00 36.84 87 GLU A N 1
ATOM 716 C CA . GLU A 1 87 ? 79.896 6.695 51.704 1.00 36.22 87 GLU A CA 1
ATOM 717 C C . GLU A 1 87 ? 78.393 6.975 51.578 1.00 31.00 87 GLU A C 1
ATOM 718 O O . GLU A 1 87 ? 77.699 7.156 52.577 1.00 28.39 87 GLU A O 1
ATOM 724 N N . LYS A 1 88 ? 77.902 6.967 50.341 1.00 28.28 88 LYS A N 1
ATOM 725 C CA . LYS A 1 88 ? 76.488 7.196 50.072 1.00 27.79 88 LYS A CA 1
ATOM 726 C C . LYS A 1 88 ? 75.669 6.049 50.650 1.00 30.18 88 LYS A C 1
ATOM 727 O O . LYS A 1 88 ? 74.576 6.260 51.194 1.00 31.52 88 LYS A O 1
ATOM 733 N N . LEU A 1 89 ? 76.216 4.842 50.559 1.00 27.06 89 LEU A N 1
ATOM 734 C CA . LEU A 1 89 ? 75.545 3.662 51.080 1.00 28.42 89 LEU A CA 1
ATOM 735 C C . LEU A 1 89 ? 75.442 3.682 52.599 1.00 28.04 89 LEU A C 1
ATOM 736 O O . LEU A 1 89 ? 74.420 3.306 53.152 1.00 29.13 89 LEU A O 1
ATOM 741 N N . GLU A 1 90 ? 76.500 4.115 53.274 1.00 30.28 90 GLU A N 1
ATOM 742 C CA . GLU A 1 90 ? 76.489 4.174 54.730 1.00 28.73 90 GLU A CA 1
ATOM 743 C C . GLU A 1 90 ? 75.388 5.149 55.186 1.00 26.56 90 GLU A C 1
ATOM 744 O O . GLU A 1 90 ? 74.640 4.861 56.118 1.00 26.67 90 GLU A O 1
ATOM 750 N 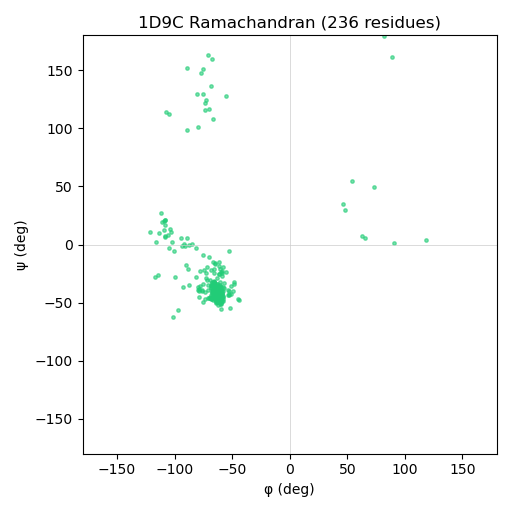N . ASP A 1 91 ? 75.301 6.291 54.498 1.00 25.73 91 ASP A N 1
ATOM 751 C CA . ASP A 1 91 ? 74.317 7.346 54.775 1.00 23.34 91 ASP A CA 1
ATOM 752 C C . ASP A 1 91 ? 72.907 6.842 54.551 1.00 20.60 91 ASP A C 1
ATOM 753 O O . ASP A 1 91 ? 72.016 7.110 55.343 1.00 20.29 91 ASP A O 1
ATOM 758 N N . PHE A 1 92 ? 72.707 6.185 53.410 1.00 22.84 92 PHE A N 1
ATOM 759 C CA . PHE A 1 92 ? 71.414 5.639 53.039 1.00 22.26 92 PHE A CA 1
ATOM 760 C C . PHE A 1 92 ? 70.981 4.630 54.105 1.00 22.96 92 PHE A C 1
ATOM 761 O O . PHE A 1 92 ? 69.886 4.743 54.6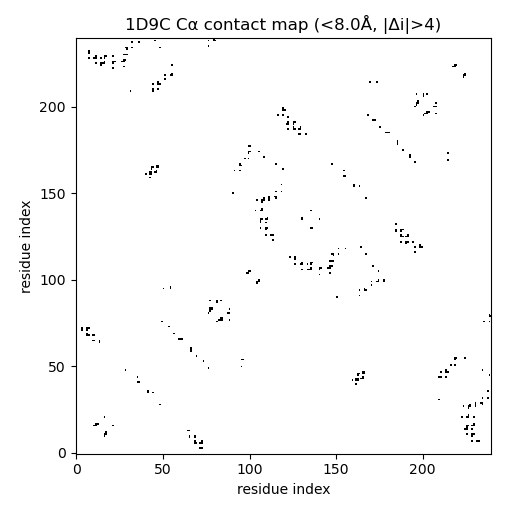63 1.00 23.84 92 PHE A O 1
ATOM 769 N N . LYS A 1 93 ? 71.851 3.688 54.432 1.00 22.13 93 LYS A N 1
ATOM 770 C CA . LYS A 1 93 ? 71.517 2.692 55.439 1.00 22.59 93 LYS A CA 1
ATOM 771 C C . LYS A 1 93 ? 71.207 3.307 56.797 1.00 24.24 93 LYS A C 1
ATOM 772 O O . LYS A 1 93 ? 70.297 2.876 57.512 1.00 23.75 93 LYS A O 1
ATOM 778 N N . LYS A 1 94 ? 71.924 4.356 57.150 1.00 23.72 94 LYS A N 1
ATOM 779 C CA . LYS A 1 94 ? 71.659 4.976 58.429 1.00 23.27 94 LYS A CA 1
ATOM 780 C C . LYS A 1 94 ? 70.269 5.618 58.419 1.00 23.33 94 LYS A C 1
ATOM 781 O O . LYS A 1 94 ? 69.484 5.417 59.323 1.00 27.10 94 LYS A O 1
ATOM 787 N N . LEU A 1 95 ? 69.943 6.353 57.367 1.00 22.51 95 LEU A N 1
ATOM 788 C CA . LEU A 1 95 ? 68.646 6.995 57.302 1.00 21.34 95 LEU A CA 1
ATOM 789 C C . LEU A 1 95 ? 67.450 6.050 57.332 1.00 26.13 95 LEU A C 1
ATOM 790 O O . LEU A 1 95 ? 66.476 6.314 58.043 1.00 26.14 95 LEU A O 1
ATOM 795 N N . ILE A 1 96 ? 67.518 4.951 56.575 1.00 24.06 96 ILE A N 1
ATOM 796 C CA . ILE A 1 96 ? 66.378 4.040 56.478 1.00 24.51 96 ILE A CA 1
ATOM 797 C C . ILE A 1 96 ? 66.060 3.286 57.751 1.00 25.85 96 ILE A C 1
ATOM 798 O O . ILE A 1 96 ? 64.912 2.879 57.976 1.00 24.55 96 ILE A O 1
ATOM 803 N N . GLN A 1 97 ? 67.072 3.185 58.609 1.00 29.21 97 GLN A N 1
ATOM 804 C CA . GLN A 1 97 ? 66.974 2.476 59.879 1.00 33.11 97 GLN A CA 1
ATOM 805 C C . GLN A 1 97 ? 66.558 3.308 61.079 1.00 35.35 97 GLN A C 1
ATOM 806 O O . GLN A 1 97 ? 66.461 2.772 62.168 1.00 38.08 97 GLN A O 1
ATOM 812 N N . ILE A 1 98 ? 66.337 4.607 60.898 1.00 34.81 98 ILE A N 1
ATOM 813 C CA . ILE A 1 98 ? 65.929 5.470 62.003 1.00 30.95 98 ILE A CA 1
ATOM 814 C C . ILE A 1 98 ? 64.491 5.255 62.467 1.00 26.84 98 ILE A C 1
ATOM 815 O O . ILE A 1 98 ? 63.550 5.318 61.676 1.00 28.84 98 ILE A O 1
ATOM 820 N N . PRO A 1 99 ? 64.312 4.969 63.770 1.00 27.31 99 PRO A N 1
ATOM 821 C CA . PRO A 1 99 ? 62.973 4.751 64.344 1.00 28.35 99 PRO A CA 1
ATOM 822 C C . PRO A 1 99 ? 62.231 6.088 64.551 1.00 29.06 99 PRO A C 1
ATOM 823 O O . PRO A 1 99 ? 62.853 7.124 64.796 1.00 29.71 99 PRO A O 1
ATOM 827 N N . VAL A 1 100 ? 60.913 6.080 64.412 1.00 30.56 100 VAL A N 1
ATOM 828 C CA . VAL A 1 100 ? 60.154 7.312 64.599 1.00 31.18 100 VAL A CA 1
ATOM 829 C C . VAL A 1 100 ? 59.510 7.372 65.963 1.00 31.06 100 VAL A C 1
ATOM 830 O O . VAL A 1 100 ? 58.950 8.399 66.332 1.00 29.84 100 VAL A O 1
ATOM 834 N N . ASP A 1 101 ? 59.630 6.284 66.718 1.00 32.71 101 ASP A N 1
ATOM 835 C CA . ASP A 1 101 ? 59.009 6.185 68.037 1.00 31.93 101 ASP A CA 1
ATOM 836 C C . ASP A 1 101 ? 59.977 6.244 69.209 1.00 31.15 101 ASP A C 1
ATOM 837 O O . ASP A 1 101 ? 59.674 5.753 70.293 1.00 34.48 101 ASP A O 1
ATOM 842 N N . ASP A 1 102 ? 61.162 6.795 68.960 1.00 30.79 102 ASP A N 1
ATOM 843 C CA . ASP A 1 102 ? 62.189 6.954 69.979 1.00 27.49 102 ASP A CA 1
ATOM 844 C C . ASP A 1 102 ? 62.267 8.443 70.322 1.00 26.93 102 ASP A C 1
ATOM 845 O O . ASP A 1 102 ? 62.683 9.236 69.487 1.00 28.38 102 ASP A O 1
ATOM 850 N N . LEU A 1 103 ? 61.902 8.806 71.551 1.00 28.45 103 LEU A N 1
ATOM 851 C CA . LEU A 1 103 ? 61.910 10.209 72.010 1.00 27.34 103 LEU A CA 1
ATOM 852 C C . LEU A 1 103 ? 63.225 10.994 71.825 1.00 24.49 103 LEU A C 1
ATOM 853 O O . LEU A 1 103 ? 63.216 12.168 71.442 1.00 23.68 103 LEU A O 1
ATOM 858 N N . GLN A 1 104 ? 64.349 10.366 72.142 1.00 26.37 104 GLN A N 1
ATOM 859 C CA . GLN A 1 104 ? 65.623 11.035 71.995 1.00 26.29 104 GLN A CA 1
ATOM 860 C C . GLN A 1 104 ? 65.810 11.404 70.533 1.00 28.28 104 GLN A C 1
ATOM 861 O O . GLN A 1 104 ? 66.242 12.516 70.227 1.00 28.75 104 GLN A O 1
ATOM 867 N N . ILE A 1 105 ? 65.443 10.479 69.637 1.00 25.20 105 ILE A N 1
ATOM 868 C CA . ILE A 1 105 ? 65.545 10.684 68.194 1.00 24.83 105 ILE A CA 1
ATOM 869 C C . ILE A 1 105 ? 64.558 11.749 67.686 1.00 23.78 105 ILE A C 1
ATOM 870 O O . ILE A 1 105 ? 64.882 12.516 66.780 1.00 21.42 105 ILE A O 1
ATOM 875 N N . GLN A 1 106 ? 63.371 11.815 68.289 1.00 24.24 106 GLN A N 1
ATOM 876 C CA . GLN A 1 106 ? 62.362 12.816 67.918 1.00 25.11 106 GLN A CA 1
ATOM 877 C C . GLN A 1 106 ? 62.833 14.242 68.272 1.00 26.22 106 GLN A C 1
ATOM 878 O O . GLN A 1 106 ? 62.582 15.197 67.532 1.00 30.13 106 GLN A O 1
ATOM 884 N N . ARG A 1 107 ? 63.559 14.374 69.375 1.00 26.39 107 ARG A N 1
ATOM 885 C CA . ARG A 1 107 ? 64.065 15.676 69.793 1.00 24.35 107 ARG A CA 1
ATOM 886 C C . ARG A 1 107 ? 65.135 16.150 68.845 1.00 20.87 107 ARG A C 1
ATOM 887 O O . ARG A 1 107 ? 65.115 17.300 68.406 1.00 24.04 107 ARG A O 1
ATOM 895 N N . LYS A 1 108 ? 66.047 15.244 68.496 1.00 21.02 108 LYS A N 1
ATOM 896 C CA . LYS A 1 108 ? 67.129 15.567 67.569 1.00 21.87 108 LYS A CA 1
ATOM 897 C C . LYS A 1 108 ? 66.559 16.045 66.232 1.00 22.39 108 LYS A C 1
ATOM 898 O O . LYS A 1 108 ? 66.999 17.045 65.666 1.00 22.31 108 LYS A O 1
ATOM 904 N N . ALA A 1 109 ? 65.556 15.314 65.749 1.00 21.90 109 ALA A N 1
ATOM 905 C CA . ALA A 1 109 ? 64.904 15.611 64.488 1.00 20.72 109 ALA A CA 1
ATOM 906 C C . ALA A 1 109 ? 64.293 16.992 64.523 1.00 20.29 109 ALA A C 1
ATOM 907 O O . ALA A 1 109 ? 64.452 17.771 63.599 1.00 22.47 109 ALA A O 1
ATOM 909 N N . ILE A 1 110 ? 63.546 17.278 65.579 1.00 23.22 110 ILE A N 1
ATOM 910 C CA . ILE A 1 110 ? 62.909 18.586 65.720 1.00 24.53 110 ILE A CA 1
ATOM 911 C C . ILE A 1 110 ? 64.003 19.642 65.793 1.00 25.04 110 ILE A C 1
ATOM 912 O O . ILE A 1 110 ? 63.961 20.676 65.121 1.00 25.60 110 ILE A O 1
ATOM 917 N N . ASN A 1 111 ? 65.038 19.308 66.545 1.00 24.52 111 ASN A N 1
ATOM 918 C CA . ASN A 1 111 ? 66.154 20.189 66.747 1.00 22.91 111 ASN A CA 1
ATOM 919 C C . ASN A 1 111 ? 66.888 20.533 65.458 1.00 26.09 111 ASN A C 1
ATOM 920 O O . ASN A 1 111 ? 67.505 21.578 65.360 1.00 25.57 111 ASN A O 1
ATOM 925 N N . GLU A 1 112 ? 66.799 19.657 64.460 1.00 26.29 112 GLU A N 1
ATOM 926 C CA . GLU A 1 112 ? 67.519 19.859 63.204 1.00 25.70 112 GLU A CA 1
ATOM 927 C C . GLU A 1 112 ? 66.649 20.293 62.043 1.00 26.12 112 GLU A C 1
ATOM 928 O O . GLU A 1 112 ? 67.121 20.414 60.909 1.00 26.77 112 GLU A O 1
ATOM 934 N N . LEU A 1 113 ? 65.397 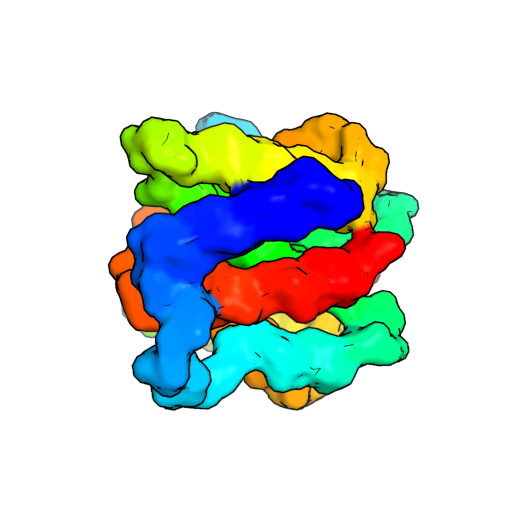20.594 62.350 1.00 25.85 113 LEU A N 1
ATOM 935 C CA . LEU A 1 113 ? 64.429 20.978 61.331 1.00 25.37 113 LEU A CA 1
ATOM 936 C C . LEU A 1 113 ? 64.807 22.229 60.543 1.00 25.71 113 LEU A C 1
ATOM 937 O O . LEU A 1 113 ? 64.560 22.311 59.347 1.00 25.66 113 LEU A O 1
ATOM 942 N N . ILE A 1 114 ? 65.450 23.191 61.186 1.00 25.70 114 ILE A N 1
ATOM 943 C CA . ILE A 1 114 ? 65.821 24.396 60.466 1.00 25.11 114 ILE A CA 1
ATOM 944 C C . ILE A 1 114 ? 66.812 24.005 59.381 1.00 25.36 114 ILE A C 1
ATOM 945 O O . ILE A 1 114 ? 66.611 24.323 58.210 1.00 22.80 114 ILE A O 1
ATOM 950 N N . LYS A 1 115 ? 67.842 23.253 59.752 1.00 24.81 115 LYS A N 1
ATOM 951 C CA . LYS A 1 115 ? 68.811 22.828 58.748 1.00 27.92 115 LYS A CA 1
ATOM 952 C C . LYS A 1 115 ? 68.132 22.014 57.631 1.00 28.94 115 LYS A C 1
ATOM 953 O O . LYS A 1 115 ? 68.423 22.222 56.448 1.00 29.50 115 LYS A O 1
ATOM 959 N N . VAL A 1 116 ? 67.224 21.106 57.988 1.00 26.02 116 VAL A N 1
ATOM 960 C CA . VAL A 1 116 ? 66.565 20.300 56.964 1.00 24.13 116 VAL A CA 1
ATOM 961 C C . VAL A 1 116 ? 65.792 21.193 55.998 1.00 24.75 116 VAL A C 1
ATOM 962 O O . VAL A 1 116 ? 65.982 21.132 54.781 1.00 23.85 116 VAL A O 1
ATOM 966 N N . MET A 1 117 ? 64.962 22.065 56.550 1.00 25.85 117 MET A N 1
ATOM 967 C CA . MET A 1 117 ? 64.165 22.957 55.730 1.00 28.25 117 MET A CA 1
ATOM 968 C C . MET A 1 117 ? 65.000 23.845 54.777 1.00 31.05 117 MET A C 1
ATOM 969 O O . MET A 1 117 ? 64.606 24.075 53.631 1.00 33.41 117 MET A O 1
ATOM 974 N N . ASN A 1 118 ? 66.162 24.311 55.211 1.00 30.19 118 ASN A N 1
ATOM 975 C CA . ASN A 1 118 ? 66.994 25.154 54.348 1.00 29.25 118 ASN A CA 1
ATOM 976 C C . ASN A 1 118 ? 67.522 24.367 53.153 1.00 30.48 118 ASN A C 1
ATOM 977 O O . ASN A 1 118 ? 67.689 24.902 52.060 1.00 29.64 118 ASN A O 1
ATOM 982 N N . ASP A 1 119 ? 67.814 23.097 53.383 1.00 30.38 119 ASP A N 1
ATOM 983 C CA . ASP A 1 119 ? 68.336 22.224 52.339 1.00 27.83 119 ASP A CA 1
ATOM 984 C C . ASP A 1 119 ? 67.263 21.985 51.291 1.00 26.10 119 ASP A C 1
ATOM 985 O O . ASP A 1 119 ? 67.567 21.849 50.112 1.00 25.74 119 ASP A O 1
ATOM 990 N N . LEU A 1 120 ? 66.011 21.964 51.719 1.00 25.43 120 LEU A N 1
ATOM 991 C CA . LEU A 1 120 ? 64.920 21.734 50.780 1.00 31.29 120 LEU A CA 1
ATOM 992 C C . LEU A 1 120 ? 64.581 22.984 49.978 1.00 34.99 120 LEU A C 1
ATOM 993 O O . LEU A 1 120 ? 63.991 22.887 48.899 1.00 35.97 120 LEU A O 1
ATOM 998 N N . SER A 1 121 ? 64.936 24.152 50.524 1.00 37.81 121 SER A N 1
ATOM 999 C CA . SER A 1 121 ? 64.690 25.450 49.870 1.00 43.62 121 SER A CA 1
ATOM 1000 C C . SER A 1 121 ? 65.962 26.281 49.719 1.00 42.43 121 SER A C 1
ATOM 1001 O O . SER A 1 121 ? 66.809 25.982 48.879 1.00 44.43 121 SER A O 1
ATOM 1004 N N . GLN B 1 3 ? 55.764 31.541 58.592 1.00 61.44 203 GLN B N 1
ATOM 1005 C CA . GLN B 1 3 ? 55.156 30.948 59.790 1.00 60.62 203 GLN B CA 1
ATOM 1006 C C . GLN B 1 3 ? 55.819 29.634 60.177 1.00 54.42 203 GLN B C 1
ATOM 1007 O O . GLN B 1 3 ? 55.760 29.238 61.331 1.00 51.02 203 GLN B O 1
ATOM 1013 N N . PHE B 1 4 ? 56.443 28.947 59.226 1.00 50.40 204 PHE B N 1
ATOM 1014 C CA . PHE B 1 4 ? 57.066 27.671 59.559 1.00 46.02 204 PHE B CA 1
ATOM 1015 C C . PHE B 1 4 ? 58.275 27.828 60.490 1.00 41.08 204 PHE B C 1
ATOM 1016 O O . PHE B 1 4 ? 58.510 26.966 61.336 1.00 41.92 204 PHE B O 1
ATOM 1024 N N . PHE B 1 5 ? 59.014 28.927 60.349 1.00 32.46 205 PHE B N 1
ATOM 1025 C CA . PHE B 1 5 ? 60.164 29.179 61.204 1.00 33.44 205 PHE B CA 1
ATOM 1026 C C . PHE B 1 5 ? 59.706 29.308 62.649 1.00 35.01 205 PHE B C 1
ATOM 1027 O O . PHE B 1 5 ? 60.331 28.760 63.562 1.00 32.15 205 PHE B O 1
ATOM 1035 N N . ARG B 1 6 ? 58.686 30.141 62.860 1.00 35.52 206 ARG B N 1
ATOM 1036 C CA . ARG B 1 6 ? 58.095 30.362 64.177 1.00 29.23 206 ARG B CA 1
ATOM 1037 C C . ARG B 1 6 ? 57.499 29.025 64.636 1.00 23.68 206 ARG B C 1
ATOM 1038 O O . ARG B 1 6 ? 57.449 28.745 65.815 1.00 24.23 206 ARG B O 1
ATOM 1046 N N . GLU B 1 7 ? 57.083 28.187 63.693 1.00 24.40 207 GLU B N 1
ATOM 1047 C CA . GLU B 1 7 ? 56.529 26.894 64.057 1.00 25.68 207 GLU B CA 1
ATOM 1048 C C . GLU B 1 7 ? 57.577 25.885 64.488 1.00 26.59 207 GLU B C 1
ATOM 1049 O O . GLU B 1 7 ? 57.299 25.062 65.349 1.00 28.64 207 GLU B O 1
ATOM 1055 N N . ILE B 1 8 ? 58.770 25.949 63.892 1.00 27.12 208 ILE B N 1
ATOM 1056 C CA . ILE B 1 8 ? 59.878 25.057 64.255 1.00 26.03 208 ILE B CA 1
ATOM 1057 C C . ILE B 1 8 ? 60.308 25.401 65.677 1.00 22.78 208 ILE B C 1
ATOM 1058 O O . ILE B 1 8 ? 60.546 24.510 66.495 1.00 25.64 208 ILE B O 1
ATOM 1063 N N . GLU B 1 9 ? 60.366 26.690 65.979 1.00 23.46 209 GLU B N 1
ATOM 1064 C CA . GLU B 1 9 ? 60.719 27.147 67.322 1.00 26.53 209 GLU B CA 1
ATOM 1065 C C . GLU B 1 9 ? 59.664 26.669 68.343 1.00 24.90 209 GLU B C 1
ATOM 1066 O O . GLU B 1 9 ? 60.005 26.391 69.493 1.00 27.97 209 GLU B O 1
ATOM 1072 N N . ASN B 1 10 ? 58.396 26.597 67.926 1.00 23.33 210 ASN B N 1
ATOM 1073 C CA . ASN B 1 10 ? 57.321 26.106 68.801 1.00 24.59 210 ASN B CA 1
ATOM 1074 C C . ASN B 1 10 ? 57.578 24.640 69.127 1.00 23.98 210 ASN B C 1
ATOM 1075 O O . ASN B 1 10 ? 57.538 24.218 70.291 1.00 25.98 210 ASN B O 1
ATOM 1080 N N . LEU B 1 11 ? 57.897 23.878 68.087 1.00 22.23 211 LEU B N 1
ATOM 1081 C CA . LEU B 1 11 ? 58.200 22.467 68.248 1.00 25.12 211 LEU B CA 1
ATOM 1082 C C . LEU B 1 11 ? 59.458 22.299 69.091 1.00 24.25 211 LEU B C 1
ATOM 1083 O O . LEU B 1 11 ? 59.495 21.435 69.962 1.00 28.11 211 LEU B O 1
ATOM 1088 N N . LYS B 1 12 ? 60.472 23.134 68.852 1.00 24.10 212 LYS B N 1
ATOM 1089 C CA . LYS B 1 12 ? 61.704 23.071 69.638 1.00 27.02 212 LYS B CA 1
ATOM 1090 C C . LYS B 1 12 ? 61.409 23.376 71.111 1.00 28.36 212 LYS B C 1
ATOM 1091 O O . LYS B 1 12 ? 62.014 22.798 72.008 1.00 31.53 212 LYS B O 1
ATOM 1097 N N . GLU B 1 13 ? 60.476 24.275 71.362 1.00 29.25 213 GLU B N 1
ATOM 1098 C CA . GLU B 1 13 ? 60.118 24.619 72.728 1.00 31.63 213 GLU B CA 1
ATOM 1099 C C . GLU B 1 13 ? 59.405 23.446 73.403 1.00 30.84 213 GLU B C 1
ATOM 1100 O O . GLU B 1 13 ? 59.717 23.073 74.542 1.00 30.59 213 GLU B O 1
ATOM 1106 N N . TYR B 1 14 ? 58.450 22.863 72.696 1.00 29.11 214 TYR B N 1
ATOM 1107 C CA . TYR B 1 14 ? 57.712 21.739 73.233 1.00 29.97 214 TYR B CA 1
ATOM 1108 C C . TYR B 1 14 ? 58.597 20.552 73.603 1.00 30.74 214 TYR B C 1
ATOM 1109 O O . TYR B 1 14 ? 58.460 19.957 74.677 1.00 27.19 214 TYR B O 1
ATOM 1118 N N . PHE B 1 15 ? 59.471 20.186 72.675 1.00 29.97 215 PHE B N 1
ATOM 1119 C CA . PHE B 1 15 ? 60.378 19.082 72.882 1.00 29.77 215 PHE B CA 1
ATOM 1120 C C . PHE B 1 15 ? 61.603 19.422 73.677 1.00 32.79 215 PHE B C 1
ATOM 1121 O O . PHE B 1 15 ? 62.425 18.550 73.957 1.00 37.20 215 PHE B O 1
ATOM 1129 N N . ASN B 1 16 ? 61.731 20.692 74.041 1.00 33.54 216 ASN B N 1
ATOM 1130 C CA . ASN B 1 16 ? 62.854 21.144 74.844 1.00 33.86 216 ASN B CA 1
ATOM 1131 C C . ASN B 1 16 ? 64.137 20.720 74.130 1.00 35.00 216 ASN B C 1
ATOM 1132 O O . ASN B 1 16 ? 65.012 20.035 74.697 1.00 34.60 216 ASN B O 1
ATOM 1137 N N . ALA B 1 17 ? 64.212 21.148 72.866 1.00 33.81 217 ALA B N 1
ATOM 1138 C CA . ALA B 1 17 ? 65.315 20.857 71.951 1.00 30.81 217 ALA B CA 1
ATOM 1139 C C . ALA B 1 17 ? 66.671 21.455 72.283 1.00 27.34 217 ALA B C 1
ATOM 1140 O O . ALA B 1 17 ? 67.654 21.013 71.721 1.00 25.92 217 ALA B O 1
ATOM 1142 N N . SER B 1 18 ? 66.723 22.431 73.186 1.00 29.11 218 SER B N 1
ATOM 1143 C CA . SER B 1 18 ? 67.991 23.066 73.589 1.00 31.31 218 SER B CA 1
ATOM 1144 C C . SER B 1 18 ? 68.750 22.299 74.709 1.00 32.24 218 SER B C 1
ATOM 1145 O O . SER B 1 18 ? 69.821 22.725 75.171 1.00 35.12 218 SER B O 1
ATOM 1148 N N . SER B 1 19 ? 68.168 21.183 75.148 1.00 28.15 219 SER B N 1
ATOM 1149 C CA . SER B 1 19 ? 68.724 20.335 76.198 1.00 26.10 219 SER B CA 1
ATOM 1150 C C . SER B 1 19 ? 70.005 19.627 75.772 1.00 23.46 219 SER B C 1
ATOM 1151 O O . SER B 1 19 ? 70.097 19.115 74.666 1.00 23.77 219 SER B O 1
ATOM 1154 N N . PRO B 1 20 ? 71.020 19.602 76.650 1.00 25.36 220 PRO B N 1
ATOM 1155 C CA . PRO B 1 20 ? 72.297 18.942 76.348 1.00 22.58 220 PRO B CA 1
ATOM 1156 C C . PRO B 1 20 ? 72.144 17.440 76.097 1.00 26.86 220 PRO B C 1
ATOM 1157 O O . PRO B 1 20 ? 73.017 16.800 75.500 1.00 29.81 220 PRO B O 1
ATOM 1161 N N . ASP B 1 21 ? 71.015 16.888 76.553 1.00 29.22 221 ASP B N 1
ATOM 1162 C CA . ASP B 1 21 ? 70.678 15.472 76.354 1.00 33.01 221 ASP B CA 1
ATOM 1163 C C . ASP B 1 21 ? 70.618 15.135 74.873 1.00 33.72 221 ASP B C 1
ATOM 1164 O O . ASP B 1 21 ? 70.973 14.024 74.458 1.00 33.01 221 ASP B O 1
ATOM 1169 N N . VAL B 1 22 ? 70.026 16.063 74.115 1.00 32.85 222 VAL B N 1
ATOM 1170 C CA . VAL B 1 22 ? 69.854 15.938 72.673 1.00 27.49 222 VAL B CA 1
ATOM 1171 C C . VAL B 1 22 ? 71.200 15.822 71.951 1.00 26.72 222 VAL B C 1
ATOM 1172 O O . VAL B 1 22 ? 71.270 15.241 70.874 1.00 27.92 222 VAL B O 1
ATOM 1176 N N . ALA B 1 23 ? 72.279 16.269 72.584 1.00 23.78 223 ALA B N 1
ATOM 1177 C CA . ALA B 1 23 ? 73.590 16.182 71.957 1.00 27.17 223 ALA B CA 1
ATOM 1178 C C . ALA B 1 23 ? 74.147 14.765 71.917 1.00 29.10 223 ALA B C 1
ATOM 1179 O O . ALA B 1 23 ? 74.915 14.431 71.022 1.00 30.55 223 ALA B O 1
ATOM 1181 N N . LYS B 1 24 ? 73.754 13.939 72.885 1.00 31.53 224 LYS B N 1
ATOM 1182 C CA . LYS B 1 24 ? 74.219 12.555 72.995 1.00 31.95 224 LYS B CA 1
ATOM 1183 C C . LYS B 1 24 ? 73.978 11.714 71.748 1.00 31.68 224 LYS B C 1
ATOM 1184 O O . LYS B 1 24 ? 72.855 11.640 71.261 1.00 33.07 224 LYS B O 1
ATOM 1190 N N . GLY B 1 25 ? 75.036 11.071 71.250 1.00 32.82 225 GLY B N 1
ATOM 1191 C CA . GLY B 1 25 ? 74.909 10.216 70.077 1.00 33.03 225 GLY B CA 1
ATOM 1192 C C . GLY B 1 25 ? 75.143 10.894 68.736 1.00 36.30 225 GLY B C 1
ATOM 1193 O O . GLY B 1 25 ? 75.009 10.251 67.692 1.00 39.97 225 GLY B O 1
ATOM 1194 N N . GLY B 1 26 ? 75.460 12.188 68.762 1.00 34.42 226 GLY B N 1
ATOM 1195 C CA . GLY B 1 26 ? 75.723 12.935 67.543 1.00 32.26 226 GLY B CA 1
ATOM 1196 C C . GLY B 1 26 ? 74.487 13.424 66.806 1.00 33.71 226 GLY B C 1
ATOM 1197 O O . GLY B 1 26 ? 73.369 13.157 67.246 1.00 31.23 226 GLY B O 1
ATOM 1198 N N . PRO B 1 27 ? 74.663 14.132 65.675 1.00 36.14 227 PRO B N 1
ATOM 1199 C CA . PRO B 1 27 ? 73.560 14.663 64.869 1.00 37.97 227 PRO B CA 1
ATOM 1200 C C . PRO B 1 27 ? 72.837 13.522 64.173 1.00 37.61 227 PRO B C 1
ATOM 1201 O O . PRO B 1 27 ? 73.365 12.410 64.051 1.00 38.39 227 PRO B O 1
ATOM 1205 N N . LEU B 1 28 ? 71.638 13.821 63.702 1.00 33.73 228 LEU B N 1
ATOM 1206 C CA . LEU B 1 28 ? 70.820 12.850 63.023 1.00 30.77 228 LEU B CA 1
ATOM 1207 C C . LEU B 1 28 ? 70.969 13.000 61.516 1.00 27.67 228 LEU B C 1
ATOM 1208 O O . LEU B 1 28 ? 71.380 12.076 60.839 1.00 30.28 228 LEU B O 1
ATOM 1213 N N . PHE B 1 29 ? 70.695 14.193 61.008 1.00 27.83 229 PHE B N 1
ATOM 1214 C CA . PHE B 1 29 ? 70.739 14.467 59.570 1.00 28.20 229 PHE B CA 1
ATOM 1215 C C . PHE B 1 29 ? 71.758 15.492 59.116 1.00 29.91 229 PHE B C 1
ATOM 1216 O O . PHE B 1 29 ? 72.163 15.470 57.953 1.00 32.70 229 PHE B O 1
ATOM 1224 N N . SER B 1 30 ? 72.112 16.441 59.995 1.00 35.13 230 SER B N 1
ATOM 1225 C CA . SER B 1 30 ? 73.033 17.520 59.618 1.00 36.16 230 SER B CA 1
ATOM 1226 C C . SER B 1 30 ? 74.343 17.117 58.921 1.00 35.23 230 SER B C 1
ATOM 1227 O O . SER B 1 30 ? 74.778 17.785 57.959 1.00 34.55 230 SER B O 1
ATOM 1230 N N . GLU B 1 31 ? 74.962 16.028 59.371 1.00 33.11 231 GLU B N 1
ATOM 1231 C CA . GLU B 1 31 ? 76.187 15.579 58.731 1.00 32.68 231 GLU B CA 1
ATOM 1232 C C . GLU B 1 31 ? 75.920 15.057 57.315 1.00 33.76 231 GLU B C 1
ATOM 1233 O O . GLU B 1 31 ? 76.608 15.413 56.355 1.00 34.84 231 GLU B O 1
ATOM 1239 N N . ILE B 1 32 ? 74.884 14.239 57.195 1.00 32.39 232 ILE B N 1
ATOM 1240 C CA . ILE B 1 32 ? 74.493 13.682 55.913 1.00 28.07 232 ILE B CA 1
ATOM 1241 C C . ILE B 1 32 ? 74.135 14.817 54.932 1.00 28.74 232 ILE B C 1
ATOM 1242 O O . ILE B 1 32 ? 74.551 14.796 53.780 1.00 31.49 232 ILE B O 1
ATOM 1247 N N . LEU B 1 33 ? 73.396 15.819 55.410 1.00 30.57 233 LEU B N 1
ATOM 1248 C CA . LEU B 1 33 ? 72.998 16.964 54.584 1.00 31.52 233 LEU B CA 1
ATOM 1249 C C . LEU B 1 33 ? 74.205 17.660 53.990 1.00 30.15 233 LEU B C 1
ATOM 1250 O O . LEU B 1 33 ? 74.126 18.200 52.894 1.00 33.48 233 LEU B O 1
ATOM 1255 N N . LYS B 1 34 ? 75.314 17.672 54.731 1.00 34.45 234 LYS B N 1
ATOM 1256 C CA . LYS B 1 34 ? 76.544 18.296 54.256 1.00 36.64 234 LYS B CA 1
ATOM 1257 C C . LYS B 1 34 ? 77.189 17.428 53.186 1.00 37.56 234 LYS B C 1
ATOM 1258 O O . LYS B 1 34 ? 77.560 17.918 52.115 1.00 42.11 234 LYS B O 1
ATOM 1264 N N . ASN B 1 35 ? 77.282 16.124 53.465 1.00 37.06 235 ASN B N 1
ATOM 1265 C CA . ASN B 1 35 ? 77.852 15.145 52.529 1.00 36.05 235 ASN B CA 1
ATOM 1266 C C . ASN B 1 35 ? 77.224 15.244 51.137 1.00 35.00 235 ASN B C 1
ATOM 1267 O O . ASN B 1 35 ? 77.890 15.001 50.132 1.00 35.07 235 ASN B O 1
ATOM 1272 N N . TRP B 1 36 ? 75.932 15.544 51.095 1.00 27.92 236 TRP B N 1
ATOM 1273 C CA . TRP B 1 36 ? 75.213 15.613 49.848 1.00 29.14 236 TRP B CA 1
ATOM 1274 C C . TRP B 1 36 ? 74.808 16.988 49.366 1.00 30.78 236 TRP B C 1
ATOM 1275 O O . TRP B 1 36 ? 74.041 17.054 48.400 1.00 31.18 236 TRP B O 1
ATOM 1286 N N . LYS B 1 37 ? 75.264 18.062 50.026 1.00 33.47 237 LYS B N 1
ATOM 1287 C CA . LYS B 1 37 ? 74.878 19.442 49.646 1.00 37.14 237 LYS B CA 1
ATOM 1288 C C . LYS B 1 37 ? 74.892 19.750 48.141 1.00 37.44 237 LYS B C 1
ATOM 1289 O O . LYS B 1 37 ? 73.944 20.311 47.596 1.00 34.35 237 LYS B O 1
ATOM 1295 N N . ASP B 1 38 ? 75.977 19.364 47.480 1.00 38.35 238 ASP B N 1
ATOM 1296 C CA . ASP B 1 38 ? 76.160 19.621 46.059 1.00 38.02 238 ASP B CA 1
ATOM 1297 C C . ASP B 1 38 ? 76.047 18.380 45.175 1.00 38.06 238 ASP B C 1
ATOM 1298 O O . ASP B 1 38 ? 76.488 18.388 44.031 1.00 38.95 238 ASP B O 1
ATOM 1303 N N . GLU B 1 39 ? 75.472 17.309 45.707 1.00 35.37 239 GLU B N 1
ATOM 1304 C CA . GLU B 1 39 ? 75.302 16.075 44.951 1.00 33.37 239 GLU B CA 1
ATOM 1305 C C . GLU B 1 39 ? 74.085 16.181 44.042 1.00 34.04 239 GLU B C 1
ATOM 1306 O O . GLU B 1 39 ? 73.008 16.570 44.493 1.00 33.15 239 GLU B O 1
ATOM 1312 N N . SER B 1 40 ? 74.258 15.856 42.762 1.00 34.35 240 SER B N 1
ATOM 1313 C CA . SER B 1 40 ? 73.159 15.937 41.806 1.00 33.82 240 SER B CA 1
ATOM 1314 C C . SER B 1 40 ? 72.034 14.960 42.126 1.00 36.29 240 SER B C 1
ATOM 1315 O O . SER B 1 40 ? 70.920 15.135 41.640 1.00 36.61 240 SER B O 1
ATOM 1318 N N . ASP B 1 41 ? 72.319 13.968 42.972 1.00 35.56 241 ASP B N 1
ATOM 1319 C CA . ASP B 1 41 ? 71.340 12.950 43.362 1.00 33.92 241 ASP B CA 1
ATOM 1320 C C . ASP B 1 41 ? 70.849 13.074 44.821 1.00 31.96 241 ASP B C 1
ATOM 1321 O O . ASP B 1 41 ? 70.289 12.128 45.377 1.00 26.11 241 ASP B O 1
ATOM 1326 N N . LYS B 1 42 ? 71.024 14.264 45.405 1.00 31.02 242 LYS B N 1
ATOM 1327 C CA . LYS B 1 42 ? 70.623 14.549 46.790 1.00 29.64 242 LYS B CA 1
ATOM 1328 C C . LYS B 1 42 ? 69.149 14.257 47.108 1.00 24.80 242 LYS B C 1
ATOM 1329 O O . LYS B 1 42 ? 68.805 14.028 48.261 1.00 26.19 242 LYS B O 1
ATOM 1335 N N . LYS B 1 43 ? 68.288 14.254 46.096 1.00 22.50 243 LYS B N 1
ATOM 1336 C CA . LYS B 1 43 ? 66.869 13.914 46.296 1.00 23.41 243 LYS B CA 1
ATOM 1337 C C . LYS B 1 43 ? 66.699 12.487 46.879 1.00 22.28 243 LYS B C 1
ATOM 1338 O O . LYS B 1 43 ? 65.705 12.188 47.535 1.00 21.45 243 LYS B O 1
ATOM 1344 N N . ILE B 1 44 ? 67.706 11.638 46.684 1.00 23.17 244 ILE B N 1
ATOM 1345 C CA . ILE B 1 44 ? 67.705 10.281 47.213 1.00 20.01 244 ILE B CA 1
ATOM 1346 C C . ILE B 1 44 ? 67.692 10.387 48.728 1.00 20.88 244 ILE B C 1
ATOM 1347 O O . ILE B 1 44 ? 66.903 9.721 49.385 1.00 19.55 244 ILE B O 1
ATOM 1352 N N . ILE B 1 45 ? 68.537 11.265 49.264 1.00 19.32 245 ILE B N 1
ATOM 1353 C CA . ILE B 1 45 ? 68.661 11.440 50.697 1.00 19.39 245 ILE B CA 1
ATOM 1354 C C . ILE B 1 45 ? 67.535 12.302 51.299 1.00 21.17 245 ILE B C 1
ATOM 1355 O O . ILE B 1 45 ? 66.984 11.993 52.366 1.00 20.96 245 ILE B O 1
ATOM 1360 N N . GLN B 1 46 ? 67.126 13.338 50.580 1.00 22.32 246 GLN B N 1
ATOM 1361 C CA . GLN B 1 46 ? 66.058 14.218 51.056 1.00 18.33 246 GLN B CA 1
ATOM 1362 C C . GLN B 1 46 ? 64.776 13.420 51.129 1.00 17.55 246 GLN B C 1
ATOM 1363 O O . GLN B 1 46 ? 63.927 13.670 51.971 1.00 21.11 246 GLN B O 1
ATOM 1369 N N . SER B 1 47 ? 64.617 12.472 50.214 1.00 17.34 247 SER B N 1
ATOM 1370 C CA . SER B 1 47 ? 63.448 11.609 50.208 1.00 17.89 247 SER B CA 1
ATOM 1371 C C . SER B 1 47 ? 63.330 10.869 51.548 1.00 16.21 247 SER B C 1
ATOM 1372 O O . SER B 1 47 ? 62.265 10.851 52.149 1.00 20.20 247 SER B O 1
ATOM 1375 N N . GLN B 1 48 ? 64.418 10.266 52.011 1.00 14.57 248 GLN B N 1
ATOM 1376 C CA . GLN B 1 48 ? 64.439 9.559 53.292 1.00 16.48 248 GLN B CA 1
ATOM 1377 C C . GLN B 1 48 ? 64.232 10.506 54.521 1.00 17.85 248 GLN B C 1
ATOM 1378 O O . GLN B 1 48 ? 63.626 10.143 55.523 1.00 17.31 248 GLN B O 1
ATOM 1384 N N . ILE B 1 49 ? 64.781 11.709 54.450 1.00 18.27 249 ILE B N 1
ATOM 1385 C CA . ILE B 1 49 ? 64.647 12.668 55.538 1.00 17.98 249 ILE B CA 1
ATOM 1386 C C . ILE B 1 49 ? 63.203 13.175 55.615 1.00 17.80 249 ILE B C 1
ATOM 1387 O O . ILE B 1 49 ? 62.619 13.231 56.696 1.00 19.81 249 ILE B O 1
ATOM 1392 N N . VAL B 1 50 ? 62.624 13.533 54.464 1.00 15.69 250 VAL B N 1
ATOM 1393 C CA . VAL B 1 50 ? 61.243 13.993 54.409 1.00 17.23 250 VAL B CA 1
ATOM 1394 C C . VAL B 1 50 ? 60.268 12.881 54.829 1.00 19.74 250 VAL B C 1
ATOM 1395 O O . VAL B 1 50 ? 59.333 13.143 55.560 1.00 24.37 250 VAL B O 1
ATOM 1399 N N . SER B 1 51 ? 60.482 11.637 54.394 1.00 19.29 251 SER B N 1
ATOM 1400 C CA . SER B 1 51 ? 59.588 10.560 54.811 1.00 15.70 251 SER B CA 1
ATOM 1401 C C . SER B 1 51 ? 59.695 10.311 56.306 1.00 16.07 251 SER B C 1
ATOM 1402 O O . SER B 1 51 ? 58.710 9.941 56.938 1.00 18.20 251 SER B O 1
ATOM 1405 N N . PHE B 1 52 ? 60.878 10.512 56.879 1.00 16.04 252 PHE B N 1
ATOM 1406 C CA . PHE B 1 52 ? 61.038 10.361 58.318 1.00 19.10 252 PHE B CA 1
ATOM 1407 C C . PHE B 1 52 ? 60.137 11.385 59.032 1.00 22.38 252 PHE B C 1
ATOM 1408 O O . PHE B 1 52 ? 59.383 11.027 59.937 1.00 22.14 252 PHE B O 1
ATOM 1416 N N . TYR B 1 53 ? 60.205 12.653 58.632 1.00 20.35 253 TYR B N 1
ATOM 1417 C CA . TYR B 1 53 ? 59.375 13.669 59.259 1.00 18.67 253 TYR B CA 1
ATOM 1418 C C . TYR B 1 53 ? 57.897 13.396 59.116 1.00 17.05 253 TYR B C 1
ATOM 1419 O O . TYR B 1 53 ? 57.152 13.602 60.052 1.00 20.13 253 TYR B O 1
ATOM 1428 N N . PHE B 1 54 ? 57.470 12.976 57.934 1.00 18.89 254 PHE B N 1
ATOM 1429 C CA . PHE B 1 54 ? 56.067 12.635 57.702 1.00 22.46 254 PHE B CA 1
ATOM 1430 C C . PHE B 1 54 ? 55.605 11.524 58.658 1.00 25.90 254 PHE B C 1
ATOM 1431 O O . PHE B 1 54 ? 54.510 11.616 59.234 1.00 25.77 254 PHE B O 1
ATOM 1439 N N . LYS B 1 55 ? 56.437 10.489 58.830 1.00 24.52 255 LYS B N 1
ATOM 1440 C CA . LYS B 1 55 ? 56.122 9.373 59.732 1.00 25.72 255 LYS B CA 1
ATOM 1441 C C . LYS B 1 55 ? 56.147 9.819 61.195 1.00 27.77 255 LYS B C 1
ATOM 1442 O O . LYS B 1 55 ? 55.351 9.349 62.016 1.00 30.72 255 LYS B O 1
ATOM 1448 N N . LEU B 1 56 ? 57.061 10.728 61.513 1.00 27.07 256 LEU B N 1
ATOM 1449 C CA . LEU B 1 56 ? 57.182 11.260 62.856 1.00 26.89 256 LEU B CA 1
ATOM 1450 C C . LEU B 1 56 ? 55.943 12.081 63.200 1.00 26.59 256 LEU B C 1
ATOM 1451 O O . LEU B 1 56 ? 55.344 11.901 64.256 1.00 34.29 256 LEU B O 1
ATOM 1456 N N . PHE B 1 57 ? 55.544 12.954 62.290 1.00 25.03 257 PHE B N 1
ATOM 1457 C CA . PHE B 1 57 ? 54.378 13.779 62.507 1.00 27.75 257 PHE B CA 1
ATOM 1458 C C . PHE B 1 57 ? 53.101 12.959 62.675 1.00 34.95 257 PHE B C 1
ATOM 1459 O O . PHE B 1 57 ? 52.164 13.409 63.345 1.00 39.47 257 PHE B O 1
ATOM 1467 N N . GLU B 1 58 ? 53.054 11.742 62.118 1.00 41.21 258 GLU B N 1
ATOM 1468 C CA . GLU B 1 58 ? 51.861 10.907 62.309 1.00 42.61 258 GLU B CA 1
ATOM 1469 C C . GLU B 1 58 ? 51.966 10.312 63.697 1.00 44.66 258 GLU B C 1
ATOM 1470 O O . GLU B 1 58 ? 50.980 10.268 64.422 1.00 49.94 258 GLU B O 1
ATOM 1476 N N . ASN B 1 59 ? 53.184 9.915 64.080 1.00 45.28 259 ASN B N 1
ATOM 1477 C CA . ASN B 1 59 ? 53.450 9.328 65.391 1.00 49.11 259 ASN B CA 1
ATOM 1478 C C . ASN B 1 59 ? 53.227 10.320 66.554 1.00 52.36 259 ASN B C 1
ATOM 1479 O O . ASN B 1 59 ? 53.021 9.906 67.706 1.00 55.84 259 ASN B O 1
ATOM 1484 N N . LEU B 1 60 ? 53.262 11.621 66.255 1.00 51.46 260 LEU B N 1
ATOM 1485 C CA . LEU B 1 60 ? 53.041 12.656 67.274 1.00 51.67 260 LEU B CA 1
ATOM 1486 C C . LEU B 1 60 ? 51.638 13.291 67.258 1.00 54.22 260 LEU B C 1
ATOM 1487 O O . LEU B 1 60 ? 51.380 14.204 68.051 1.00 53.46 260 LEU B O 1
ATOM 1492 N N . LYS B 1 61 ? 50.754 12.820 66.374 1.00 57.64 261 LYS B N 1
ATOM 1493 C CA . LYS B 1 61 ? 49.383 13.352 66.249 1.00 61.82 261 LYS B CA 1
ATOM 1494 C C . LYS B 1 61 ? 48.591 13.389 67.576 1.00 61.81 261 LYS B C 1
ATOM 1495 O O . LYS B 1 61 ? 47.472 13.906 67.623 1.00 59.55 261 LYS B O 1
ATOM 1501 N N . ASP B 1 62 ? 49.177 12.849 68.645 1.00 63.47 262 ASP B N 1
ATOM 1502 C CA . ASP B 1 62 ? 48.531 12.829 69.958 1.00 68.11 262 ASP B CA 1
ATOM 1503 C C . ASP B 1 62 ? 48.822 14.040 70.870 1.00 68.33 262 ASP B C 1
ATOM 1504 O O . ASP B 1 62 ? 48.116 14.262 71.865 1.00 70.95 262 ASP B O 1
ATOM 1509 N N . ASN B 1 63 ? 49.875 14.795 70.559 1.00 64.50 263 ASN B N 1
ATOM 1510 C CA . ASN B 1 63 ? 50.227 15.988 71.333 1.00 59.30 263 ASN B CA 1
ATOM 1511 C C . ASN B 1 63 ? 49.439 17.057 70.616 1.00 54.94 263 ASN B C 1
ATOM 1512 O O . ASN B 1 63 ? 49.847 17.540 69.562 1.00 54.80 263 ASN B O 1
ATOM 1517 N N . GLN B 1 64 ? 48.290 17.391 71.174 1.00 48.69 264 GLN B N 1
ATOM 1518 C CA . GLN B 1 64 ? 47.413 18.349 70.546 1.00 45.54 264 GLN B CA 1
ATOM 1519 C C . GLN B 1 64 ? 47.913 19.771 70.368 1.00 42.91 264 GLN B C 1
ATOM 1520 O O . GLN B 1 64 ? 47.595 20.422 69.370 1.00 41.81 264 GLN B O 1
ATOM 1526 N N . VAL B 1 65 ? 48.711 20.255 71.314 1.00 39.95 265 VAL B N 1
ATOM 1527 C CA . VAL B 1 65 ? 49.193 21.632 71.249 1.00 39.66 265 VAL B CA 1
ATOM 1528 C C . VAL B 1 65 ? 50.091 21.947 70.040 1.00 37.57 265 VAL B C 1
ATOM 1529 O O . VAL B 1 65 ? 49.971 23.018 69.445 1.00 33.81 265 VAL B O 1
ATOM 1533 N N . ILE B 1 66 ? 50.912 20.979 69.628 1.00 38.21 266 ILE B N 1
ATOM 1534 C CA . ILE B 1 66 ? 51.825 21.154 68.496 1.00 36.57 266 ILE B CA 1
ATOM 1535 C C . ILE B 1 66 ? 51.258 20.682 67.172 1.00 37.78 266 ILE B C 1
ATOM 1536 O O . ILE B 1 66 ? 51.942 20.803 66.151 1.00 40.56 266 ILE B O 1
ATOM 1541 N N . GLN B 1 67 ? 50.038 20.151 67.167 1.00 36.68 267 GLN B N 1
ATOM 1542 C CA . GLN B 1 67 ? 49.452 19.661 65.918 1.00 36.56 267 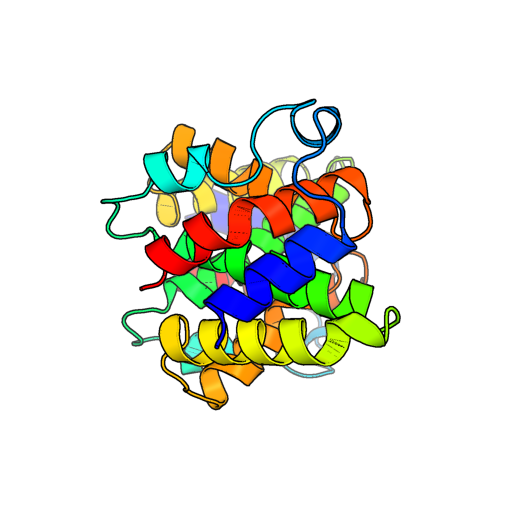GLN B CA 1
ATOM 1543 C C . GLN B 1 67 ? 49.443 20.647 64.743 1.00 36.99 267 GLN B C 1
ATOM 1544 O O . GLN B 1 67 ? 49.733 20.238 63.632 1.00 42.53 267 GLN B O 1
ATOM 1550 N N . ARG B 1 68 ? 49.163 21.928 64.968 1.00 30.73 268 ARG B N 1
ATOM 1551 C CA . ARG B 1 68 ? 49.154 22.906 63.875 1.00 30.85 268 ARG B CA 1
ATOM 1552 C C . ARG B 1 68 ? 50.551 23.269 63.334 1.00 29.81 268 ARG B C 1
ATOM 1553 O O . ARG B 1 68 ? 50.692 23.662 62.172 1.00 27.65 268 ARG B O 1
ATOM 1561 N N . SER B 1 69 ? 51.550 23.214 64.215 1.00 27.88 269 SER B N 1
ATOM 1562 C CA . SER B 1 69 ? 52.953 23.476 63.869 1.00 28.20 269 SER B CA 1
ATOM 1563 C C . SER B 1 69 ? 53.369 22.388 62.899 1.00 27.30 269 SER B C 1
ATOM 1564 O O . SER B 1 69 ? 53.943 22.675 61.850 1.00 30.54 269 SER B O 1
ATOM 1567 N N . MET B 1 70 ? 53.079 21.139 63.258 1.00 25.74 270 MET B N 1
ATOM 1568 C CA . MET B 1 70 ? 53.403 20.006 62.401 1.00 26.98 270 MET B CA 1
ATOM 1569 C C . MET B 1 70 ? 52.678 20.082 61.059 1.00 25.33 270 MET B C 1
ATOM 15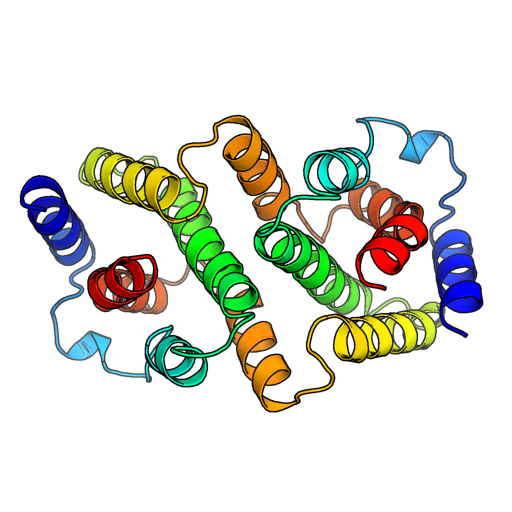70 O O . MET B 1 70 ? 53.274 19.858 60.007 1.00 28.70 270 MET B O 1
ATOM 1575 N N . ASP B 1 71 ? 51.422 20.514 61.084 1.00 24.34 271 ASP B N 1
ATOM 1576 C CA . ASP B 1 71 ? 50.659 20.637 59.854 1.00 27.58 271 ASP B CA 1
ATOM 1577 C C . ASP B 1 71 ? 51.264 21.704 58.961 1.00 29.05 271 ASP B C 1
ATOM 1578 O O . ASP B 1 71 ? 51.364 21.531 57.741 1.00 31.74 271 ASP B O 1
ATOM 1583 N N . ILE B 1 72 ? 51.716 22.794 59.564 1.00 28.38 272 ILE B N 1
ATOM 1584 C CA . ILE B 1 72 ? 52.325 23.864 58.779 1.00 27.88 272 ILE B CA 1
ATOM 1585 C C . ILE B 1 72 ? 53.659 23.450 58.169 1.00 26.89 272 ILE B C 1
ATOM 1586 O O . ILE B 1 72 ? 53.920 23.706 57.000 1.00 28.56 272 ILE B O 1
ATOM 1591 N N . ILE B 1 73 ? 54.486 22.782 58.963 1.00 27.62 273 ILE B N 1
ATOM 1592 C CA . ILE B 1 73 ? 55.795 22.339 58.511 1.00 24.16 273 ILE B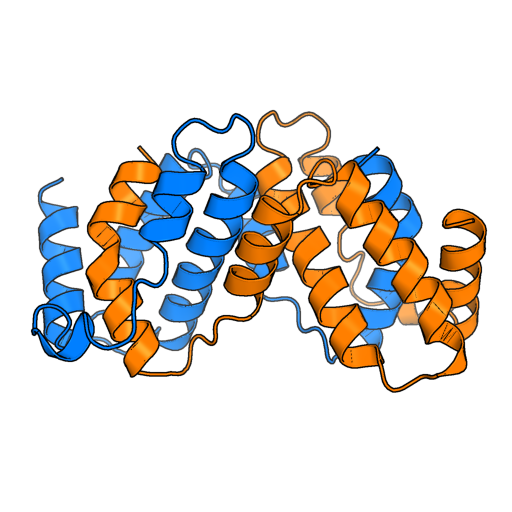 CA 1
ATOM 1593 C C . ILE B 1 73 ? 55.660 21.321 57.398 1.00 25.89 273 ILE B C 1
ATOM 1594 O O . ILE B 1 73 ? 56.280 21.436 56.343 1.00 27.25 273 ILE B O 1
ATOM 1599 N N . LYS B 1 74 ? 54.793 20.348 57.628 1.00 28.30 274 LYS B N 1
ATOM 1600 C CA . LYS B 1 74 ? 54.509 19.283 56.676 1.00 25.87 274 LYS B CA 1
ATOM 1601 C C . LYS B 1 74 ? 54.026 19.870 55.350 1.00 28.04 274 LYS B C 1
ATOM 1602 O O . LYS B 1 74 ? 54.509 19.467 54.292 1.00 29.53 274 LYS B O 1
ATOM 1608 N N . GLN B 1 75 ? 53.085 20.821 55.406 1.00 29.06 275 GLN B N 1
ATOM 1609 C CA . GLN B 1 75 ? 52.544 21.441 54.191 1.00 27.33 275 GLN B CA 1
ATOM 1610 C C . GLN B 1 75 ? 53.650 22.135 53.410 1.00 28.51 275 GLN B C 1
ATOM 1611 O O . GLN B 1 75 ? 53.672 22.118 52.169 1.00 27.91 275 GLN B O 1
ATOM 1617 N N . ASP B 1 76 ? 54.595 22.717 54.141 1.00 28.62 276 ASP B N 1
ATOM 1618 C CA . ASP B 1 76 ? 55.700 23.414 53.506 1.00 29.50 276 ASP B CA 1
ATOM 1619 C C . ASP B 1 76 ? 56.686 22.443 52.832 1.00 30.28 276 ASP B C 1
ATOM 1620 O O . ASP B 1 76 ? 57.218 22.734 51.755 1.00 31.66 276 ASP B O 1
ATOM 1625 N N . MET B 1 77 ? 56.949 21.305 53.480 1.00 25.72 277 MET B N 1
ATOM 1626 C CA . MET B 1 77 ? 57.827 20.285 52.915 1.00 23.32 277 MET B CA 1
ATOM 1627 C C . MET B 1 77 ? 57.201 19.758 51.637 1.00 23.74 277 MET B C 1
ATOM 1628 O O . MET B 1 77 ? 57.890 19.480 50.673 1.00 28.50 277 MET B O 1
ATOM 1633 N N . PHE B 1 78 ? 55.884 19.604 51.662 1.00 25.54 278 PHE B N 1
ATOM 1634 C CA . PHE B 1 78 ? 55.085 19.141 50.528 1.00 25.41 278 PHE B CA 1
ATOM 1635 C C . PHE B 1 78 ? 55.222 20.112 49.340 1.00 27.46 278 PHE B C 1
ATOM 1636 O O . PHE B 1 78 ? 55.456 19.704 48.207 1.00 28.64 278 PHE B O 1
ATOM 1644 N N . GLN B 1 79 ? 55.114 21.401 49.607 1.00 26.98 279 GLN B N 1
ATOM 1645 C CA . GLN B 1 79 ? 55.241 22.386 48.546 1.00 29.35 279 GLN B CA 1
ATOM 1646 C C . GLN B 1 79 ? 56.645 22.439 47.955 1.00 30.53 279 GLN B C 1
ATOM 1647 O O . GLN B 1 79 ? 56.804 22.532 46.739 1.00 33.17 279 GLN B O 1
ATOM 1653 N N . LYS B 1 80 ? 57.660 22.431 48.815 1.00 26.59 280 LYS B N 1
ATOM 1654 C CA . LYS B 1 80 ? 59.037 22.530 48.345 1.00 29.01 280 LYS B CA 1
ATOM 1655 C C . LYS B 1 80 ? 59.663 21.258 47.805 1.00 32.70 280 LYS B C 1
ATOM 1656 O O . LYS B 1 80 ? 60.401 21.310 46.822 1.00 38.19 280 LYS B O 1
ATOM 1662 N N . PHE B 1 81 ? 59.393 20.124 48.436 1.00 30.84 281 PHE B N 1
ATOM 1663 C CA . PHE B 1 81 ? 60.013 18.880 48.003 1.00 26.71 281 PHE B CA 1
ATOM 1664 C C . PHE B 1 81 ? 59.252 18.138 46.915 1.00 23.87 281 PHE B C 1
ATOM 1665 O O . PHE B 1 81 ? 59.845 17.542 46.033 1.00 22.87 281 PHE B O 1
ATOM 1673 N N . LEU B 1 82 ? 57.936 18.213 46.960 1.00 22.89 282 LEU B N 1
ATOM 1674 C CA . LEU B 1 82 ? 57.120 17.521 45.993 1.00 22.18 282 LEU B CA 1
ATOM 1675 C C . LEU B 1 82 ? 56.423 18.486 45.053 1.00 26.13 282 LEU B C 1
ATOM 1676 O O . LEU B 1 82 ? 55.423 18.136 44.435 1.00 29.53 282 LEU B O 1
ATOM 1681 N N . ASN B 1 83 ? 56.937 19.709 44.972 1.00 30.42 283 ASN B N 1
ATOM 1682 C CA . ASN B 1 83 ? 56.397 20.753 44.090 1.00 33.08 283 ASN B CA 1
ATOM 1683 C C . ASN B 1 83 ? 54.893 20.944 44.159 1.00 31.83 283 ASN B C 1
ATOM 1684 O O . ASN B 1 83 ? 54.284 21.327 43.165 1.00 33.14 283 ASN B O 1
ATOM 1689 N N . GLY B 1 84 ? 54.306 20.665 45.328 1.00 31.33 284 GLY B N 1
ATOM 1690 C CA . GLY B 1 84 ? 52.871 20.818 45.527 1.00 29.90 284 GLY B CA 1
ATOM 1691 C C . GLY B 1 84 ? 52.006 19.882 44.708 1.00 34.18 284 GLY B C 1
ATOM 1692 O O . GLY B 1 84 ? 50.771 19.975 44.725 1.00 35.18 284 GLY B O 1
ATOM 1693 N N . SER B 1 85 ? 52.652 18.961 43.999 1.00 35.14 285 SER B N 1
ATOM 1694 C CA . SER B 1 85 ? 51.951 17.995 43.173 1.00 33.80 285 SER B CA 1
ATOM 1695 C C . SER B 1 85 ? 51.226 17.012 44.068 1.00 35.21 285 SER B C 1
ATOM 1696 O O . SER B 1 85 ? 51.846 16.256 44.827 1.00 37.82 285 SER B O 1
ATOM 1699 N N . SER B 1 86 ? 49.905 17.014 43.979 1.00 35.90 286 SER B N 1
ATOM 1700 C CA . SER B 1 86 ? 49.116 16.135 44.832 1.00 38.62 286 SER B CA 1
ATOM 1701 C C . SER B 1 86 ? 49.142 14.648 44.443 1.00 37.73 286 SER B C 1
ATOM 1702 O O . SER B 1 86 ? 48.936 13.765 45.284 1.00 34.49 286 SER B O 1
ATOM 1705 N N . GLU B 1 87 ? 49.466 14.386 43.177 1.00 37.19 287 GLU B N 1
ATOM 1706 C CA . GLU B 1 87 ? 49.586 13.025 42.675 1.00 35.97 287 GLU B CA 1
ATOM 1707 C C . GLU B 1 87 ? 50.886 12.462 43.239 1.00 34.28 287 GLU B C 1
ATOM 1708 O O . GLU B 1 87 ? 50.924 11.312 43.643 1.00 33.72 287 GLU B O 1
ATOM 1714 N N . LYS B 1 88 ? 51.938 13.284 43.269 1.00 29.92 288 LYS B N 1
ATOM 1715 C CA . LYS B 1 88 ? 53.221 12.857 43.791 1.00 27.97 288 LYS B CA 1
ATOM 1716 C C . LYS B 1 88 ? 53.106 12.594 45.274 1.00 29.53 288 LYS B C 1
ATOM 1717 O O . LYS B 1 88 ? 53.716 11.655 45.795 1.00 31.32 288 LYS B O 1
ATOM 1723 N N . LEU B 1 89 ? 52.296 13.401 45.947 1.00 26.80 289 LEU B N 1
ATOM 1724 C CA . LEU B 1 89 ? 52.101 13.229 47.373 1.00 29.00 289 LEU B CA 1
ATOM 1725 C C . LEU B 1 89 ? 51.389 11.909 47.702 1.00 29.65 289 LEU B C 1
ATOM 1726 O O . LEU B 1 89 ? 51.735 11.230 48.678 1.00 31.31 289 LEU B O 1
ATOM 1731 N N . GLU B 1 90 ? 50.389 11.550 46.910 1.00 28.91 290 GLU B N 1
ATOM 1732 C CA . GLU B 1 90 ? 49.679 10.315 47.167 1.00 28.09 290 GLU B CA 1
ATOM 1733 C C . GLU B 1 90 ? 50.647 9.125 47.015 1.00 27.00 290 GLU B C 1
ATOM 1734 O O . GLU B 1 90 ? 50.663 8.238 47.865 1.00 29.26 290 GLU B O 1
ATOM 1740 N N . ASP B 1 91 ? 51.468 9.132 45.958 1.00 26.04 291 ASP B N 1
ATOM 1741 C CA . ASP B 1 91 ? 52.449 8.065 45.672 1.00 23.61 291 ASP B CA 1
ATOM 1742 C C . ASP B 1 91 ? 53.469 7.950 46.779 1.00 21.71 291 ASP B C 1
ATOM 1743 O O . ASP B 1 91 ? 53.750 6.850 47.224 1.00 21.92 291 ASP B O 1
ATOM 1748 N N . PHE B 1 92 ? 54.022 9.095 47.192 1.00 22.61 292 PHE B N 1
ATOM 1749 C CA . PHE B 1 92 ? 55.035 9.178 48.242 1.00 21.10 292 PHE B CA 1
ATOM 1750 C C . PHE B 1 92 ? 54.483 8.613 49.523 1.00 20.71 292 PHE B C 1
ATOM 1751 O O . PHE B 1 92 ? 55.112 7.771 50.134 1.00 23.21 292 PHE B O 1
ATOM 1759 N N . LYS B 1 93 ? 53.295 9.069 49.916 1.00 21.83 293 LYS B N 1
ATOM 1760 C CA . LYS B 1 93 ? 52.646 8.587 51.131 1.00 22.94 293 LYS B CA 1
ATOM 1761 C C . LYS B 1 93 ? 52.402 7.088 51.067 1.00 24.13 293 LYS B C 1
ATOM 1762 O O . LYS B 1 93 ? 52.602 6.382 52.047 1.00 24.85 293 LYS B O 1
ATOM 1768 N N . LYS B 1 94 ? 51.977 6.597 49.914 1.00 20.45 294 LYS B N 1
ATOM 1769 C CA . LYS B 1 94 ? 51.757 5.183 49.797 1.00 21.61 294 LYS B CA 1
ATOM 1770 C C . LYS B 1 94 ? 53.043 4.421 50.032 1.00 23.27 294 LYS B C 1
ATOM 1771 O O . LYS B 1 94 ? 53.033 3.466 50.788 1.00 28.53 294 LYS B O 1
ATOM 1777 N N . LEU B 1 95 ? 54.142 4.852 49.405 1.00 20.90 295 LEU B N 1
ATOM 1778 C CA . LEU B 1 95 ? 55.428 4.165 49.543 1.00 21.56 295 LEU B CA 1
ATOM 1779 C C . LEU B 1 95 ? 56.031 4.147 50.946 1.00 24.67 295 LEU B C 1
ATOM 1780 O O . LEU B 1 95 ? 56.556 3.124 51.398 1.00 25.34 295 LEU B O 1
ATOM 1785 N N . ILE B 1 96 ? 55.933 5.259 51.655 1.00 23.97 296 ILE B N 1
ATOM 1786 C CA . ILE B 1 96 ? 56.511 5.318 52.984 1.00 24.55 296 ILE B CA 1
ATOM 1787 C C . ILE B 1 96 ? 55.763 4.501 54.051 1.00 25.72 296 ILE B C 1
ATOM 1788 O O . ILE B 1 96 ? 56.325 4.173 55.091 1.00 27.05 296 ILE B O 1
ATOM 1793 N N . GLN B 1 97 ? 54.503 4.162 53.781 1.00 28.99 297 GLN B N 1
ATOM 1794 C CA . GLN B 1 97 ? 53.667 3.381 54.705 1.00 34.64 297 GLN B CA 1
ATOM 1795 C C . GLN B 1 97 ? 53.699 1.853 54.492 1.00 36.26 297 GLN B C 1
ATOM 1796 O O . GLN B 1 97 ? 53.012 1.115 55.207 1.00 38.75 297 GLN B O 1
ATOM 1802 N N . ILE B 1 98 ? 54.475 1.372 53.524 1.00 35.01 298 ILE B N 1
ATOM 1803 C CA . ILE B 1 98 ? 54.515 -0.058 53.236 1.00 30.77 298 ILE B CA 1
ATOM 1804 C C . ILE B 1 98 ? 55.257 -0.874 54.249 1.00 27.35 298 ILE B C 1
ATOM 1805 O O . ILE B 1 98 ? 56.421 -0.616 54.517 1.00 31.16 298 ILE B O 1
ATOM 1810 N N . PRO B 1 99 ? 54.575 -1.859 54.851 1.00 26.95 299 PRO B N 1
ATOM 1811 C CA . PRO B 1 99 ? 55.191 -2.733 55.850 1.00 24.30 299 PRO B CA 1
ATOM 1812 C C . PRO B 1 99 ? 56.115 -3.758 55.184 1.00 27.42 299 PRO B C 1
ATOM 1813 O O . PRO B 1 99 ? 55.907 -4.133 54.033 1.00 27.11 299 PRO B O 1
ATOM 1817 N N . VAL B 1 100 ? 57.154 -4.191 55.894 1.00 29.09 300 VAL B N 1
ATOM 1818 C CA . VAL B 1 100 ? 58.102 -5.166 55.359 1.00 29.31 300 VAL B CA 1
ATOM 1819 C C . VAL B 1 100 ? 57.892 -6.546 55.966 1.00 30.80 300 VAL B C 1
ATOM 1820 O O . VAL B 1 100 ? 58.568 -7.501 55.605 1.00 29.99 300 VAL B O 1
ATOM 1824 N N . ASP B 1 101 ? 56.954 -6.630 56.911 1.00 32.42 301 ASP B N 1
ATOM 1825 C CA . ASP B 1 101 ? 56.623 -7.874 57.598 1.00 30.13 301 ASP B CA 1
ATOM 1826 C C . ASP B 1 101 ? 55.316 -8.566 57.159 1.00 28.48 301 ASP B C 1
ATOM 1827 O O . ASP B 1 101 ? 54.836 -9.470 57.833 1.00 32.77 301 ASP B O 1
ATOM 1832 N N . ASP B 1 102 ? 54.754 -8.145 56.038 1.00 26.14 302 ASP B N 1
ATOM 1833 C CA . ASP B 1 102 ? 53.518 -8.721 55.510 1.00 25.53 302 ASP B CA 1
ATOM 1834 C C . ASP B 1 102 ? 53.855 -9.632 54.314 1.00 27.09 302 ASP B C 1
ATOM 1835 O O . ASP B 1 102 ? 54.234 -9.150 53.245 1.00 28.22 302 ASP B O 1
ATOM 1840 N N . LEU B 1 103 ? 53.650 -10.931 54.477 1.00 27.36 303 LEU B N 1
ATOM 1841 C CA . LEU B 1 103 ? 53.963 -11.903 53.432 1.00 26.89 303 LEU B CA 1
ATOM 1842 C C . LEU B 1 103 ? 53.337 -11.609 52.070 1.00 25.30 303 LEU B C 1
ATOM 1843 O O . LEU B 1 103 ? 53.977 -11.820 51.039 1.00 24.33 303 LEU B O 1
ATOM 1848 N N . GLN B 1 104 ? 52.097 -11.141 52.055 1.00 25.57 304 GLN B N 1
ATOM 1849 C CA . GLN B 1 104 ? 51.445 -10.829 50.785 1.00 25.97 304 GLN B CA 1
ATOM 1850 C C . GLN B 1 104 ? 52.194 -9.738 50.049 1.00 22.92 304 GLN B C 1
ATOM 1851 O O . GLN B 1 104 ? 52.375 -9.808 48.846 1.00 22.70 304 GLN B O 1
ATOM 1857 N N . ILE B 1 105 ? 52.633 -8.727 50.781 1.00 24.12 305 ILE B N 1
ATOM 1858 C CA . ILE B 1 105 ? 53.362 -7.620 50.179 1.00 23.63 305 ILE B CA 1
ATOM 1859 C C . ILE B 1 105 ? 54.761 -8.032 49.737 1.00 22.07 305 ILE B C 1
ATOM 1860 O O . ILE B 1 105 ? 55.244 -7.559 48.722 1.00 24.75 305 ILE B O 1
ATOM 1865 N N . GLN B 1 106 ? 55.395 -8.922 50.487 1.00 20.18 306 GLN B N 1
ATOM 1866 C CA . GLN B 1 106 ? 56.730 -9.393 50.157 1.00 21.67 306 GLN B CA 1
ATOM 1867 C C . GLN B 1 106 ? 56.699 -10.117 48.818 1.00 23.69 306 GLN B C 1
ATOM 1868 O O . GLN B 1 106 ? 57.617 -9.979 48.007 1.00 24.23 306 GLN B O 1
ATOM 1874 N N . ARG B 1 107 ? 55.672 -10.927 48.609 1.00 21.30 307 ARG B N 1
ATOM 1875 C CA . ARG B 1 107 ? 55.528 -11.674 47.368 1.00 21.35 307 ARG B CA 1
ATOM 1876 C C . ARG B 1 107 ? 55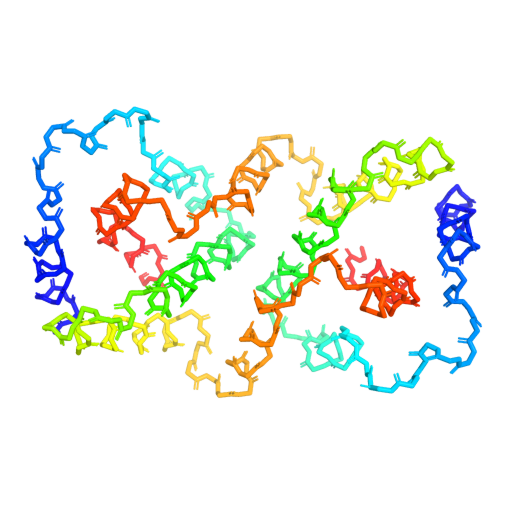.353 -10.739 46.185 1.00 19.80 307 ARG B C 1
ATOM 1877 O O . ARG B 1 107 ? 55.938 -10.960 45.111 1.00 19.93 307 ARG B O 1
ATOM 1885 N N . LYS B 1 108 ? 54.560 -9.684 46.397 1.00 19.69 308 LYS B N 1
ATOM 1886 C CA . LYS B 1 108 ? 54.316 -8.675 45.373 1.00 22.10 308 LYS B CA 1
ATOM 1887 C C . LYS B 1 108 ? 55.602 -7.963 45.007 1.00 20.12 308 LYS B C 1
ATOM 1888 O O . LYS B 1 108 ? 55.890 -7.785 43.826 1.00 18.89 308 LYS B O 1
ATOM 1894 N N . ALA B 1 109 ? 56.368 -7.568 46.032 1.00 17.39 309 ALA B N 1
ATOM 1895 C CA . ALA B 1 109 ? 57.639 -6.884 45.848 1.00 16.39 309 ALA B CA 1
ATOM 1896 C C . ALA B 1 109 ? 58.638 -7.763 45.090 1.00 19.91 309 ALA B C 1
ATOM 1897 O O . ALA B 1 109 ? 59.401 -7.270 44.239 1.00 20.38 309 ALA B O 1
ATOM 1899 N N . ILE B 1 110 ? 58.697 -9.049 45.449 1.00 19.84 310 ILE B N 1
ATOM 1900 C CA . ILE B 1 110 ? 59.605 -9.978 44.772 1.00 21.90 310 ILE B CA 1
ATOM 1901 C C . ILE B 1 110 ? 59.112 -10.181 43.339 1.00 23.20 310 ILE B C 1
ATOM 1902 O O . ILE B 1 110 ? 59.885 -10.245 42.370 1.00 22.24 310 ILE B O 1
ATOM 1907 N N . ASN B 1 111 ? 57.800 -10.230 43.198 1.00 22.70 311 ASN B N 1
ATOM 1908 C CA . ASN B 1 111 ? 57.257 -10.370 41.884 1.00 22.71 311 ASN B CA 1
ATOM 1909 C C . ASN B 1 111 ? 57.535 -9.135 41.014 1.00 27.00 311 ASN B C 1
ATOM 1910 O O . ASN B 1 111 ? 57.553 -9.249 39.793 1.00 28.33 311 ASN B O 1
ATOM 1915 N N . GLU B 1 112 ? 57.750 -7.964 41.610 1.00 24.49 312 GLU B N 1
ATOM 1916 C CA . GLU B 1 112 ? 57.994 -6.757 40.805 1.00 21.79 312 GLU B CA 1
ATOM 1917 C C . GLU B 1 112 ? 59.441 -6.319 40.746 1.00 22.10 312 GLU B C 1
ATOM 1918 O O . GLU B 1 112 ? 59.767 -5.259 40.209 1.00 20.79 312 GLU B O 1
ATOM 1924 N N . LEU B 1 113 ? 60.310 -7.184 41.222 1.00 22.98 313 LEU B N 1
ATOM 1925 C CA . LEU B 1 113 ? 61.726 -6.896 41.280 1.00 22.83 313 LEU B CA 1
ATOM 1926 C C . LEU B 1 113 ? 62.390 -6.645 39.940 1.00 23.80 313 LEU B C 1
ATOM 1927 O O . LEU B 1 113 ? 63.298 -5.818 39.867 1.00 21.89 313 LEU B O 1
ATOM 1932 N N . ILE B 1 114 ? 61.968 -7.363 38.893 1.00 26.10 314 ILE B N 1
ATOM 1933 C CA . ILE B 1 114 ? 62.538 -7.177 37.546 1.00 26.36 314 ILE B CA 1
ATOM 1934 C C . ILE B 1 114 ? 62.183 -5.762 37.052 1.00 25.57 314 ILE B C 1
ATOM 1935 O O . ILE B 1 114 ? 63.044 -5.027 36.575 1.00 23.94 314 ILE B O 1
ATOM 1940 N N . LYS B 1 115 ? 60.933 -5.358 37.238 1.00 23.95 315 LYS B N 1
ATOM 1941 C CA . LYS B 1 115 ? 60.524 -4.036 36.823 1.00 26.69 315 LYS B CA 1
ATOM 1942 C C . LYS B 1 115 ? 61.255 -2.952 37.633 1.00 28.34 315 LYS B C 1
ATOM 1943 O O . LYS B 1 115 ? 61.697 -1.945 37.081 1.00 31.69 315 LYS B O 1
ATOM 1949 N N . VAL B 1 116 ? 61.429 -3.171 38.932 1.00 28.66 316 VAL B N 1
ATOM 1950 C CA . VAL B 1 116 ? 62.139 -2.193 39.766 1.00 26.57 316 VAL B CA 1
ATOM 1951 C C . VAL B 1 116 ? 63.577 -2.059 39.269 1.00 24.97 316 VAL B C 1
ATOM 1952 O O . VAL B 1 116 ? 64.026 -0.955 38.993 1.00 23.82 316 VAL B O 1
ATOM 1956 N N . MET B 1 117 ? 64.272 -3.187 39.130 1.00 26.39 317 MET B N 1
ATOM 1957 C CA . MET B 1 117 ? 65.651 -3.204 38.668 1.00 26.92 317 MET B CA 1
ATOM 1958 C C . MET B 1 117 ? 65.832 -2.566 37.285 1.00 27.72 317 MET B C 1
ATOM 1959 O O . MET B 1 117 ? 66.839 -1.920 37.036 1.00 31.28 317 MET B O 1
ATOM 1964 N N . ASN B 1 118 ? 64.869 -2.744 36.382 1.00 27.88 318 ASN B N 1
ATOM 1965 C CA . ASN B 1 118 ? 64.973 -2.136 35.051 1.00 29.23 318 ASN B CA 1
ATOM 1966 C C . ASN B 1 118 ? 64.895 -0.627 35.164 1.00 28.89 318 ASN B C 1
ATOM 1967 O O . ASN B 1 118 ? 65.599 0.079 34.453 1.00 30.86 318 ASN B O 1
ATOM 1972 N N . ASP B 1 119 ? 64.049 -0.133 36.067 1.00 28.00 319 ASP B N 1
ATOM 1973 C CA . ASP B 1 119 ? 63.903 1.305 36.276 1.00 24.82 319 ASP B CA 1
ATOM 1974 C C . ASP B 1 119 ? 65.177 1.950 36.834 1.00 24.81 319 ASP B C 1
ATOM 1975 O O . ASP B 1 119 ? 65.472 3.102 36.534 1.00 28.96 319 ASP B O 1
ATOM 1980 N N . LEU B 1 120 ? 65.945 1.198 37.623 1.00 26.43 320 LEU B N 1
ATOM 1981 C CA . LEU B 1 120 ? 67.189 1.699 38.202 1.00 30.49 320 LEU B CA 1
ATOM 1982 C C . LEU B 1 120 ? 68.306 1.760 37.155 1.00 36.40 320 LEU B C 1
ATOM 1983 O O . LEU B 1 120 ? 69.366 2.324 37.417 1.00 39.16 320 LEU B O 1
ATOM 1988 N N . SER B 1 121 ? 68.040 1.185 35.970 1.00 46.20 321 SER B N 1
ATOM 1989 C CA . SER B 1 121 ? 68.929 1.155 34.772 1.00 52.44 321 SER B CA 1
ATOM 1990 C C . SER B 1 121 ? 70.421 1.492 34.919 1.00 57.33 321 SER B C 1
ATOM 1991 O O . SER B 1 121 ? 71.031 2.092 34.011 1.00 60.34 321 SER B O 1
#

Radius of gyration: 18.71 Å; Cα contacts (8 Å, |Δi|>4): 220; chains: 2; bounding box: 35×51×44 Å

B-factor: mean 35.74, std 16.55, range [11.97, 102.76]

Sequence (240 aa):
QGQFFREIENLKEYFNASSPDVAKGGPLFSEILKNWKDESDKKIIQSQIVSFYFKLFENLKDNQVIQRSMDIIKQDMFQKFLNGSSEKLEDFKKLIQIPVDDLQIQRKAINELIKVMNDLSQFFREIENLKEYFNASSPDVAKGGPLFSEILKNWKDESDKKIIQSQIVSFYFKLFENLKDNQVIQRSMDIIKQDMFQKFLNGSSEKLEDFKKLIQIPVDDLQIQRKAINELIKVMNDLS

Solvent-accessible surface area: 12304 Å² total; per-residue (Å²): 194,48,84,47,126,105,3,10,70,49,0,25,132,85,10,87,0,86,44,114,58,6,84,140,72,34,59,9,0,16,95,6,16,146,90,3,138,133,66,118,4,44,74,0,1,8,0,10,2,1,5,7,0,3,50,0,4,60,109,25,125,140,39,140,104,0,72,153,1,5,70,21,0,42,87,16,1,22,86,84,5,0,102,24,33,85,94,17,39,122,10,0,79,90,8,16,96,21,58,30,108,55,112,66,30,12,37,14,0,0,50,9,0,49,113,1,1,103,32,24,92,161,56,117,132,23,0,52,54,0,43,139,94,15,80,4,111,22,112,63,8,76,141,80,31,67,11,1,8,93,8,13,113,67,2,108,144,66,123,9,48,84,0,1,11,0,11,1,0,5,8,0,11,66,0,10,112,76,10,123,128,41,144,120,5,61,177,7,5,94,37,0,63,96,26,0,23,85,69,9,0,101,25,34,81,143,29,28,130,18,0,85,78,6,17,134,19,57,26,126,53,102,94,31,17,49,17,0,0,53,15,0,70,113,0,16,102,26,14,118